Protein AF-A0A6M4WTA1-F1 (afdb_monomer)

Structure (mmCIF, N/CA/C/O backbone):
data_AF-A0A6M4WTA1-F1
#
_entry.id   AF-A0A6M4WTA1-F1
#
loop_
_atom_site.group_PDB
_atom_site.id
_atom_site.type_symbol
_atom_site.label_atom_id
_atom_site.label_alt_id
_atom_site.label_comp_id
_atom_site.label_asym_id
_atom_site.label_entity_id
_atom_site.label_seq_id
_atom_site.pdbx_PDB_ins_code
_atom_site.Cartn_x
_atom_site.Cartn_y
_atom_site.Cartn_z
_atom_site.occupancy
_atom_site.B_iso_or_equiv
_atom_site.auth_seq_id
_atom_site.auth_comp_id
_atom_site.auth_asym_id
_atom_site.auth_atom_id
_atom_site.pdbx_PDB_model_num
ATOM 1 N N . MET A 1 1 ? -58.962 2.571 71.767 1.00 48.31 1 MET A N 1
ATOM 2 C CA . MET A 1 1 ? -58.708 3.370 70.541 1.00 48.31 1 MET A CA 1
ATOM 3 C C . MET A 1 1 ? -57.436 2.852 69.852 1.00 48.31 1 MET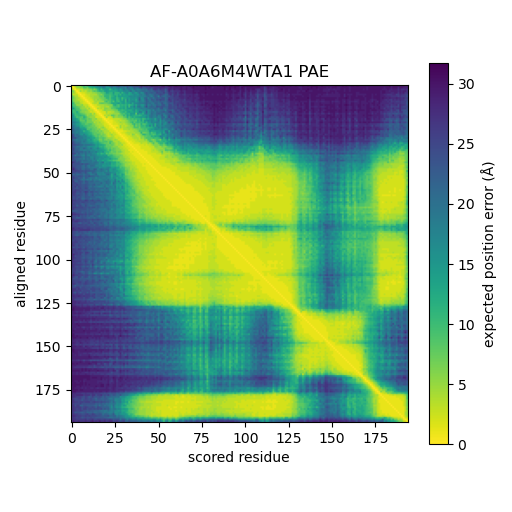 A C 1
ATOM 5 O O . MET A 1 1 ? -56.673 3.614 69.275 1.00 48.31 1 MET A O 1
ATOM 9 N N . ASP A 1 2 ? -57.214 1.532 69.848 1.00 58.16 2 ASP A N 1
ATOM 10 C CA . ASP A 1 2 ? -55.836 1.006 69.816 1.00 58.16 2 ASP A CA 1
ATOM 11 C C . ASP A 1 2 ? -55.439 0.366 68.476 1.00 58.16 2 ASP A C 1
ATOM 13 O O . ASP A 1 2 ? -54.260 0.277 68.149 1.00 58.16 2 ASP A O 1
ATOM 17 N N . ALA A 1 3 ? -56.415 0.009 67.635 1.00 54.25 3 ALA A N 1
ATOM 18 C CA . ALA A 1 3 ? -56.160 -0.564 66.311 1.00 54.25 3 ALA A CA 1
ATOM 19 C C . ALA A 1 3 ? -55.685 0.480 65.277 1.00 54.25 3 ALA A C 1
ATOM 21 O O . ALA A 1 3 ? -54.887 0.165 64.396 1.00 54.25 3 ALA A O 1
ATOM 22 N N . GLY A 1 4 ? -56.137 1.736 65.396 1.00 41.62 4 GLY A N 1
ATOM 23 C CA . GLY A 1 4 ? -55.792 2.814 64.457 1.00 41.62 4 GLY A CA 1
ATOM 24 C C . GLY A 1 4 ? -54.341 3.290 64.578 1.00 41.62 4 GLY A C 1
ATOM 25 O O . GLY A 1 4 ? -53.704 3.586 63.572 1.00 41.62 4 GLY A O 1
ATOM 26 N N . VAL A 1 5 ? -53.783 3.292 65.793 1.00 54.66 5 VAL A N 1
ATOM 27 C CA . VAL A 1 5 ? -52.381 3.677 66.040 1.00 54.66 5 VAL A CA 1
ATOM 28 C C . VAL A 1 5 ? -51.420 2.573 65.586 1.00 54.66 5 VAL A C 1
ATOM 30 O O . VAL A 1 5 ? -50.389 2.864 64.982 1.00 54.66 5 VAL A O 1
ATOM 33 N N . ALA A 1 6 ? -51.787 1.303 65.786 1.00 54.12 6 ALA A N 1
ATOM 34 C CA . ALA A 1 6 ? -51.002 0.159 65.323 1.00 54.12 6 ALA A CA 1
ATOM 35 C C . ALA A 1 6 ? -50.931 0.071 63.785 1.00 54.12 6 ALA A C 1
ATOM 37 O O . ALA A 1 6 ? -49.867 -0.212 63.237 1.00 54.12 6 ALA A O 1
ATOM 38 N N . ALA A 1 7 ? -52.028 0.374 63.081 1.00 53.19 7 ALA A N 1
ATOM 39 C CA . ALA A 1 7 ? -52.060 0.394 61.617 1.00 53.19 7 ALA A CA 1
ATOM 40 C C . ALA A 1 7 ? -51.191 1.518 61.019 1.00 53.19 7 ALA A C 1
ATOM 42 O O . ALA A 1 7 ? -50.479 1.295 60.039 1.00 53.19 7 ALA A O 1
ATOM 43 N N . VAL A 1 8 ? -51.190 2.706 61.635 1.00 56.25 8 VAL A N 1
ATOM 44 C CA . VAL A 1 8 ? -50.338 3.834 61.218 1.00 56.25 8 VAL A CA 1
ATOM 45 C C . VAL A 1 8 ? -48.858 3.544 61.496 1.00 56.25 8 VAL A C 1
ATOM 47 O O . VAL A 1 8 ? -48.013 3.811 60.643 1.00 56.25 8 VAL A O 1
ATOM 50 N N . ALA A 1 9 ? -48.536 2.929 62.638 1.00 55.22 9 ALA A N 1
ATOM 51 C CA . ALA A 1 9 ? -47.169 2.522 62.966 1.00 55.22 9 ALA A CA 1
ATOM 52 C C . ALA A 1 9 ? -46.643 1.423 62.022 1.00 55.22 9 ALA A C 1
ATOM 54 O O . ALA A 1 9 ? -45.522 1.525 61.524 1.00 55.22 9 ALA A O 1
ATOM 55 N N . ALA A 1 10 ? -47.460 0.413 61.705 1.00 54.47 10 ALA A N 1
ATOM 56 C CA . ALA A 1 10 ? -47.105 -0.632 60.745 1.00 54.47 10 ALA A CA 1
ATOM 57 C C . ALA A 1 10 ? -46.920 -0.076 59.319 1.00 54.47 10 ALA A C 1
ATOM 59 O O . ALA A 1 10 ? -45.973 -0.455 58.628 1.00 54.47 10 ALA A O 1
ATOM 60 N N . GLY A 1 11 ? -47.769 0.871 58.899 1.00 51.53 11 GLY A N 1
ATOM 61 C CA . GLY A 1 11 ? -47.645 1.564 57.613 1.00 51.53 11 GLY A CA 1
ATOM 62 C C . GLY A 1 11 ? -46.382 2.425 57.505 1.00 51.53 11 GLY A C 1
ATOM 63 O O . GLY A 1 11 ? -45.711 2.401 56.475 1.00 51.53 11 GLY A O 1
ATOM 64 N N . ALA A 1 12 ? -46.002 3.125 58.578 1.00 56.22 12 ALA A N 1
ATOM 65 C CA . ALA A 1 12 ? -44.776 3.923 58.625 1.00 56.22 12 ALA A CA 1
ATOM 66 C C . ALA A 1 12 ? -43.506 3.054 58.569 1.00 56.22 12 ALA A C 1
ATOM 68 O O . ALA A 1 12 ? -42.560 3.388 57.857 1.00 56.22 12 ALA A O 1
ATOM 69 N N . VAL A 1 13 ? -43.500 1.907 59.259 1.00 56.16 13 VAL A N 1
ATOM 70 C CA . VAL A 1 13 ? -42.389 0.940 59.213 1.00 56.16 13 VAL A CA 1
ATOM 71 C C . VAL A 1 13 ? -42.289 0.280 57.833 1.00 56.16 13 VAL A C 1
ATOM 73 O O . VAL A 1 13 ? -41.191 0.169 57.290 1.00 56.16 13 VAL A O 1
ATOM 76 N N . GLY A 1 14 ? -43.419 -0.085 57.217 1.00 53.56 14 GLY A N 1
ATOM 77 C CA . GLY A 1 14 ? -43.458 -0.613 55.849 1.00 53.56 14 GLY A CA 1
ATOM 78 C C . GLY A 1 14 ? -42.962 0.389 54.800 1.00 53.56 14 GLY A C 1
ATOM 79 O O . GLY A 1 14 ? -42.188 0.020 53.918 1.00 53.56 14 GLY A O 1
ATOM 80 N N . ALA A 1 15 ? -43.329 1.669 54.926 1.00 55.44 15 ALA A N 1
ATOM 81 C CA . ALA A 1 15 ? -42.855 2.737 54.044 1.00 55.44 15 ALA A CA 1
ATOM 82 C C . ALA A 1 15 ? -41.361 3.050 54.243 1.00 55.44 15 ALA A C 1
ATOM 84 O O . ALA A 1 15 ? -40.643 3.255 53.266 1.00 55.44 15 ALA A O 1
ATOM 85 N N . ALA A 1 16 ? -40.871 3.033 55.487 1.00 51.56 16 ALA A N 1
ATOM 86 C CA . ALA A 1 16 ? -39.454 3.231 55.791 1.00 51.56 16 ALA A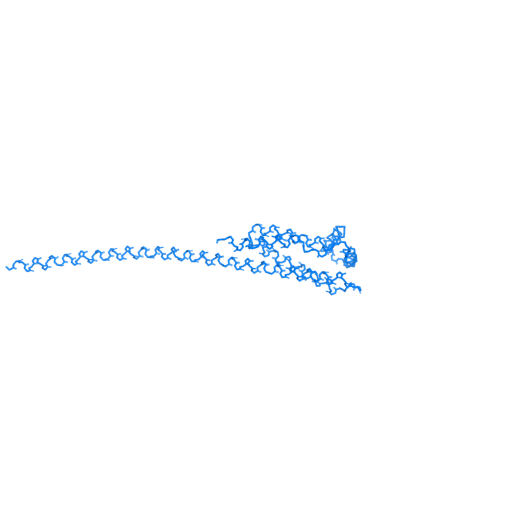 CA 1
ATOM 87 C C . ALA A 1 16 ? -38.586 2.083 55.246 1.00 51.56 16 ALA A C 1
ATOM 89 O O . ALA A 1 16 ? -37.570 2.330 54.596 1.00 51.56 16 ALA A O 1
ATOM 90 N N . LEU A 1 17 ? -39.010 0.830 55.441 1.00 48.56 17 LEU A N 1
ATOM 91 C CA . LEU A 1 17 ? -38.326 -0.347 54.895 1.00 48.56 17 LEU A CA 1
ATOM 92 C C . LEU A 1 17 ? -38.389 -0.385 53.360 1.00 48.56 17 LEU A C 1
ATOM 94 O O . LEU A 1 17 ? -37.380 -0.675 52.718 1.00 48.56 17 LEU A O 1
ATOM 98 N N . GLY 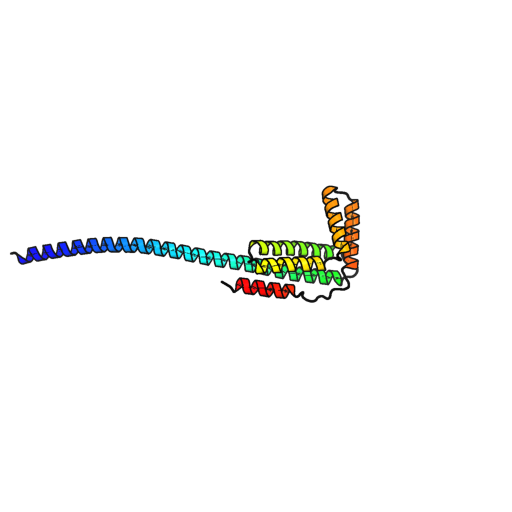A 1 18 ? -39.532 -0.024 52.767 1.00 51.09 18 GLY A N 1
ATOM 99 C CA . GLY A 1 18 ? -39.683 0.120 51.316 1.00 51.09 18 GLY A CA 1
ATOM 100 C C . GLY A 1 18 ? -38.789 1.217 50.726 1.00 51.09 18 GLY A C 1
ATOM 101 O O . GLY A 1 18 ? -38.166 1.008 49.687 1.00 51.09 18 GLY A O 1
ATOM 102 N N . GLY A 1 19 ? -38.651 2.353 51.416 1.00 45.34 19 GLY A N 1
ATOM 103 C CA . GLY A 1 19 ? -37.760 3.449 51.026 1.00 45.34 19 GLY A CA 1
ATOM 104 C C . GLY A 1 19 ? -36.276 3.074 51.097 1.00 45.34 19 GLY A C 1
ATOM 105 O O . GLY A 1 19 ? -35.524 3.362 50.168 1.00 45.34 19 GLY A O 1
ATOM 106 N N . ILE A 1 20 ? -35.852 2.365 52.148 1.00 51.38 20 ILE A N 1
ATOM 107 C CA . ILE A 1 20 ? -34.472 1.866 52.282 1.00 51.38 20 ILE A CA 1
ATOM 108 C C . ILE A 1 20 ? -34.163 0.827 51.194 1.00 51.38 20 ILE A C 1
ATOM 110 O O . ILE A 1 20 ? -33.113 0.906 50.555 1.00 51.38 20 ILE A O 1
ATOM 114 N N . ALA A 1 21 ? -35.083 -0.103 50.925 1.00 54.78 21 ALA A N 1
ATOM 115 C CA . ALA A 1 21 ? -34.931 -1.084 49.851 1.00 54.78 21 ALA A CA 1
ATOM 116 C C . ALA A 1 21 ? -34.854 -0.423 48.463 1.00 54.78 21 ALA A C 1
ATOM 118 O O . ALA A 1 21 ? -34.037 -0.834 47.639 1.00 54.78 21 ALA A O 1
ATOM 119 N N . ALA A 1 22 ? -35.635 0.635 48.216 1.00 54.50 22 ALA A N 1
ATOM 120 C CA . ALA A 1 22 ? -35.570 1.412 46.979 1.00 54.50 22 ALA A CA 1
ATOM 121 C C . ALA A 1 22 ? -34.229 2.150 46.823 1.00 54.50 22 ALA A C 1
ATOM 123 O O . ALA A 1 22 ? -33.648 2.132 45.740 1.00 54.50 22 ALA A O 1
ATOM 124 N N . ILE A 1 23 ? -33.695 2.740 47.899 1.00 56.72 23 ILE A N 1
ATOM 125 C CA . ILE A 1 23 ? -32.382 3.407 47.891 1.00 56.72 23 ILE A CA 1
ATOM 126 C C . ILE A 1 23 ? -31.258 2.396 47.631 1.00 56.72 23 ILE A C 1
ATOM 128 O O . ILE A 1 23 ? -30.383 2.649 46.803 1.00 56.72 23 ILE A O 1
ATOM 132 N N . ILE A 1 24 ? -31.286 1.237 48.298 1.00 60.75 24 ILE A N 1
ATOM 133 C CA . ILE A 1 24 ? -30.296 0.167 48.099 1.00 60.75 24 ILE A CA 1
ATOM 134 C C . ILE A 1 24 ? -30.393 -0.391 46.672 1.00 60.75 24 ILE A C 1
ATOM 136 O O . ILE A 1 24 ? -29.374 -0.528 45.996 1.00 60.75 24 ILE A O 1
ATOM 140 N N . GLY A 1 25 ? -31.609 -0.646 46.181 1.00 51.19 25 GLY A N 1
ATOM 141 C CA . GLY A 1 25 ? -31.858 -1.098 44.813 1.00 51.19 25 GLY A CA 1
ATOM 142 C C . GLY A 1 25 ? -31.377 -0.095 43.764 1.00 51.19 25 GLY A C 1
ATOM 143 O O . GLY A 1 25 ? -30.730 -0.494 42.800 1.00 51.19 25 GLY A O 1
ATOM 144 N N . ALA A 1 26 ? -31.605 1.204 43.981 1.00 54.62 26 ALA A N 1
ATOM 145 C CA . ALA A 1 26 ? -31.128 2.272 43.105 1.00 54.62 26 ALA A CA 1
ATOM 146 C C . ALA A 1 26 ? -29.597 2.379 43.094 1.00 54.62 26 ALA A C 1
ATOM 148 O O . ALA A 1 26 ? -29.011 2.554 42.028 1.00 54.62 26 ALA A O 1
ATOM 149 N N . LYS A 1 27 ? -28.936 2.213 44.248 1.00 62.75 27 LYS A N 1
ATOM 150 C CA . LYS A 1 27 ? -27.467 2.193 44.340 1.00 62.75 27 LYS A CA 1
ATOM 151 C C . LYS A 1 27 ? -26.866 1.019 43.564 1.00 62.75 27 LYS A C 1
ATOM 153 O O . LYS A 1 27 ? -25.989 1.221 42.731 1.00 62.75 27 LYS A O 1
ATOM 158 N N . ILE A 1 28 ? -27.400 -0.186 43.770 1.00 67.00 28 ILE A N 1
ATOM 159 C CA . ILE A 1 28 ? -26.954 -1.400 43.070 1.00 67.00 28 ILE A CA 1
ATOM 160 C C . ILE A 1 28 ? -27.237 -1.296 41.564 1.00 67.00 28 ILE A C 1
ATOM 162 O O . ILE A 1 28 ? -26.409 -1.698 40.749 1.00 67.00 28 ILE A O 1
ATOM 166 N N . ALA A 1 29 ? -28.390 -0.745 41.175 1.00 56.91 29 ALA A N 1
ATOM 167 C CA . ALA A 1 29 ? -28.730 -0.519 39.773 1.00 56.91 29 ALA A CA 1
ATOM 168 C C . ALA A 1 29 ? -27.806 0.522 39.119 1.00 56.91 29 ALA A C 1
ATOM 170 O O . ALA A 1 29 ? -27.364 0.311 37.993 1.00 56.91 29 ALA A O 1
ATOM 171 N N . ALA A 1 30 ? -27.459 1.605 39.820 1.00 60.62 30 ALA A N 1
ATOM 172 C CA . ALA A 1 30 ? -26.536 2.626 39.326 1.00 60.62 30 ALA A CA 1
ATOM 173 C C . ALA A 1 30 ? -25.106 2.087 39.154 1.00 60.62 30 ALA A C 1
ATOM 175 O O . ALA A 1 30 ? -24.478 2.325 38.121 1.00 60.62 30 ALA A O 1
ATOM 176 N N . GLU A 1 31 ? -24.605 1.311 40.119 1.00 69.94 31 GLU A N 1
ATOM 177 C CA . GLU A 1 31 ? -23.293 0.656 40.034 1.00 69.94 31 GLU A CA 1
ATOM 178 C C . GLU A 1 31 ? -23.244 -0.339 38.863 1.00 69.94 31 GLU A C 1
ATOM 180 O O . GLU A 1 31 ? -22.325 -0.291 38.043 1.00 69.94 31 GLU A O 1
ATOM 185 N N . LYS A 1 32 ? -24.275 -1.182 38.710 1.00 70.38 32 LYS A N 1
ATOM 186 C CA . LYS A 1 32 ? -24.372 -2.134 37.591 1.00 70.38 32 LYS A CA 1
ATOM 187 C C . LYS A 1 32 ? -24.499 -1.445 36.235 1.00 70.38 32 LYS A C 1
ATOM 189 O O . LYS A 1 32 ? -23.837 -1.865 35.288 1.00 70.38 32 LYS A O 1
ATOM 194 N N . ASN A 1 33 ? -25.290 -0.377 36.141 1.00 65.62 33 ASN A N 1
ATOM 195 C CA . ASN A 1 33 ? -25.420 0.401 34.910 1.00 65.62 33 ASN A CA 1
ATOM 196 C C . ASN A 1 33 ? -24.104 1.079 34.535 1.00 65.62 33 ASN A C 1
ATOM 198 O O . ASN A 1 33 ? -23.757 1.108 33.361 1.00 65.62 33 ASN A O 1
ATOM 202 N N . THR A 1 34 ? -23.340 1.566 35.514 1.00 65.88 34 THR A N 1
ATOM 203 C CA . THR A 1 34 ? -22.025 2.170 35.263 1.00 65.88 34 THR A CA 1
ATOM 204 C C . THR A 1 34 ? -21.047 1.139 34.700 1.00 65.88 34 THR A C 1
ATOM 206 O O . THR A 1 34 ? -20.389 1.401 33.697 1.00 65.88 34 THR A O 1
ATOM 209 N N . VAL A 1 35 ? -20.987 -0.063 35.285 1.00 80.06 35 VAL A N 1
ATOM 210 C CA . VAL A 1 35 ? -20.134 -1.154 34.780 1.00 80.06 35 VAL A CA 1
ATOM 211 C C . VAL A 1 35 ? -20.558 -1.593 33.377 1.00 80.06 35 VAL A C 1
ATOM 213 O O . VAL A 1 35 ? -19.704 -1.740 32.504 1.00 80.06 35 VAL A O 1
ATOM 216 N N . ALA A 1 36 ? -21.862 -1.755 33.135 1.00 74.50 36 ALA A N 1
ATOM 217 C CA . ALA A 1 36 ? -22.388 -2.117 31.821 1.00 74.50 36 ALA A CA 1
ATOM 218 C C . ALA A 1 36 ? -22.083 -1.042 30.764 1.00 74.50 36 ALA A C 1
ATOM 220 O O . ALA A 1 36 ? -21.675 -1.377 29.655 1.00 74.50 36 ALA A O 1
ATOM 221 N N . LEU A 1 37 ? -22.201 0.242 31.119 1.00 73.69 37 LEU A N 1
ATOM 222 C CA . LEU A 1 37 ? -21.866 1.357 30.235 1.00 73.69 37 LEU A CA 1
ATOM 223 C C . LEU A 1 37 ? -20.369 1.369 29.895 1.00 73.69 37 LEU A C 1
ATOM 225 O O . LEU A 1 37 ? -20.006 1.529 28.735 1.00 73.69 37 LEU A O 1
ATOM 229 N N . LEU A 1 38 ? -19.493 1.148 30.880 1.00 77.19 38 LEU A N 1
ATOM 230 C CA . LEU A 1 38 ? -18.046 1.057 30.652 1.00 77.19 38 LEU A CA 1
ATOM 231 C C . LEU A 1 38 ? -17.688 -0.123 29.739 1.00 77.19 38 LEU A C 1
ATOM 233 O O . LEU A 1 38 ? -16.863 0.019 28.838 1.00 77.19 38 LEU A O 1
ATOM 237 N N . GLN A 1 39 ? -18.325 -1.280 29.935 1.00 85.69 39 GLN A N 1
ATOM 238 C CA . GLN A 1 39 ? -18.162 -2.436 29.051 1.00 85.69 39 GLN A CA 1
ATOM 239 C C . GLN A 1 39 ? -18.663 -2.138 27.635 1.00 85.69 39 GLN A C 1
ATOM 241 O O . GLN A 1 39 ? -17.980 -2.463 26.667 1.00 85.69 39 GLN A O 1
ATOM 246 N N . GLN A 1 40 ? -19.810 -1.469 27.504 1.00 82.19 40 GLN A N 1
ATOM 247 C CA . GLN A 1 40 ? -20.373 -1.077 26.216 1.00 82.19 40 GLN A CA 1
ATOM 248 C C . GLN A 1 40 ? -19.466 -0.092 25.474 1.00 82.19 40 GLN A C 1
ATOM 250 O O . GLN A 1 40 ? -19.188 -0.305 24.297 1.00 82.19 40 GLN A O 1
ATOM 255 N N . VAL A 1 41 ? -18.954 0.936 26.155 1.00 84.69 41 VAL A N 1
ATOM 256 C CA . VAL A 1 41 ? -18.000 1.896 25.579 1.00 84.69 41 VAL A CA 1
ATOM 257 C C . VAL A 1 41 ? -16.720 1.186 25.146 1.00 84.69 41 VAL A C 1
ATOM 259 O O . VAL A 1 41 ? -16.225 1.442 24.053 1.00 84.69 41 VAL A O 1
ATOM 262 N N . ASN A 1 42 ? -16.211 0.242 25.943 1.00 84.50 42 ASN A N 1
ATOM 263 C CA . ASN A 1 42 ? -15.036 -0.545 25.567 1.00 84.50 42 ASN A CA 1
ATOM 264 C C . ASN A 1 42 ? -15.291 -1.426 24.337 1.00 84.50 42 ASN A C 1
ATOM 266 O O . ASN A 1 42 ? -14.462 -1.449 23.429 1.00 84.50 42 ASN A O 1
ATOM 270 N N . HIS A 1 43 ? -16.426 -2.126 24.272 1.00 85.25 43 HIS A N 1
ATOM 271 C CA . HIS A 1 43 ? -16.793 -2.926 23.100 1.00 85.25 43 HIS A CA 1
ATOM 272 C C . HIS A 1 43 ? -16.991 -2.051 21.859 1.00 85.25 43 HIS A C 1
ATOM 274 O O . HIS A 1 43 ? -16.526 -2.408 20.777 1.00 85.25 43 HIS A O 1
ATOM 280 N N . GLN A 1 44 ? -17.619 -0.883 22.011 1.00 84.25 44 GLN A N 1
ATOM 281 C CA . GLN A 1 44 ? -17.795 0.072 20.923 1.00 84.25 44 GLN A CA 1
ATOM 282 C C . GLN A 1 44 ? -16.446 0.607 20.431 1.00 84.25 44 GLN A C 1
ATOM 284 O O . GLN A 1 44 ? -16.185 0.571 19.232 1.00 84.25 44 GLN A O 1
ATOM 289 N N . ALA A 1 45 ? -15.550 1.004 21.335 1.00 84.25 45 ALA A N 1
ATOM 290 C CA . ALA A 1 45 ? -14.211 1.467 20.981 1.00 84.25 45 ALA A CA 1
ATOM 291 C C . ALA A 1 45 ? -13.390 0.375 20.274 1.00 84.25 45 ALA A C 1
ATOM 293 O O . ALA A 1 45 ? -12.657 0.659 19.327 1.00 84.25 45 ALA A O 1
ATOM 294 N N . GLN A 1 46 ? -13.524 -0.888 20.692 1.00 88.19 46 GLN A N 1
ATOM 295 C CA . GLN A 1 46 ? -12.892 -2.022 20.011 1.00 88.19 46 GLN A CA 1
ATOM 296 C C . GLN A 1 46 ? -13.460 -2.231 18.603 1.00 88.19 46 GLN A C 1
ATOM 298 O O . GLN A 1 46 ? -12.688 -2.411 17.660 1.00 88.19 46 GLN A O 1
ATOM 303 N N . ALA A 1 47 ? -14.784 -2.164 18.442 1.00 88.94 47 ALA A N 1
ATOM 304 C CA . ALA A 1 47 ? -15.444 -2.304 17.148 1.00 88.94 47 ALA A CA 1
ATOM 305 C C . ALA A 1 47 ? -15.083 -1.158 16.186 1.00 88.94 47 ALA A C 1
ATOM 307 O O . ALA A 1 47 ? -14.738 -1.410 15.031 1.00 88.94 47 ALA A O 1
ATOM 308 N N . GLU A 1 48 ? -15.089 0.088 16.667 1.00 87.38 48 GLU A N 1
ATOM 309 C CA . GLU A 1 48 ? -14.684 1.273 15.903 1.00 87.38 48 GLU A CA 1
ATOM 310 C C . GLU A 1 48 ? -13.212 1.198 15.501 1.00 87.38 48 GLU A C 1
ATOM 312 O O . GLU A 1 48 ? -12.877 1.423 14.337 1.00 87.38 48 GLU A O 1
ATOM 317 N N . ARG A 1 49 ? -12.327 0.798 16.423 1.00 85.31 49 ARG A N 1
ATOM 318 C CA . ARG A 1 49 ? -10.909 0.582 16.116 1.00 85.31 49 ARG A CA 1
ATOM 319 C C . ARG A 1 49 ? -10.728 -0.503 15.057 1.00 85.31 49 ARG A C 1
ATOM 321 O O . ARG A 1 49 ? -9.948 -0.309 14.128 1.00 85.31 49 ARG A O 1
ATOM 328 N N . ALA A 1 50 ? -11.434 -1.627 15.173 1.00 88.69 50 ALA A N 1
ATOM 329 C CA . ALA A 1 50 ? -11.367 -2.704 14.189 1.00 88.69 50 ALA A CA 1
ATOM 330 C C . ALA A 1 50 ? -11.846 -2.229 12.808 1.00 88.69 50 ALA A C 1
ATOM 332 O O . ALA A 1 50 ? -11.189 -2.502 11.803 1.00 88.69 50 ALA A O 1
ATOM 333 N N . GLN A 1 51 ? -12.938 -1.460 12.756 1.00 90.12 51 GLN A N 1
ATOM 334 C CA . GLN A 1 51 ? -13.429 -0.865 11.514 1.00 90.12 51 GLN A CA 1
ATOM 335 C C . GLN A 1 51 ? -12.427 0.130 10.922 1.00 90.12 51 GLN A C 1
ATOM 337 O O . GLN A 1 51 ? -12.170 0.094 9.720 1.00 90.12 51 GLN A O 1
ATOM 342 N N . TRP A 1 52 ? -11.829 0.986 11.749 1.00 89.69 52 TRP A N 1
ATOM 343 C CA . TRP A 1 52 ? -10.817 1.938 11.304 1.00 89.69 52 TRP A CA 1
ATOM 344 C C . TRP A 1 52 ? -9.602 1.222 10.703 1.00 89.69 52 TRP A C 1
ATOM 346 O O . TRP A 1 52 ? -9.187 1.567 9.600 1.00 89.69 52 TRP A O 1
ATOM 356 N N . VAL A 1 53 ? -9.089 0.173 11.359 1.00 90.44 53 VAL A N 1
ATOM 357 C CA . VAL A 1 53 ? -7.977 -0.637 10.828 1.00 90.44 53 VAL A CA 1
ATOM 358 C C . VAL A 1 53 ? -8.353 -1.293 9.498 1.00 90.44 53 VAL A C 1
ATOM 360 O O . VAL A 1 53 ? -7.554 -1.261 8.564 1.00 90.44 53 VAL A O 1
ATOM 363 N N . ARG A 1 54 ? -9.565 -1.855 9.376 1.00 91.19 54 ARG A N 1
ATOM 364 C CA . ARG A 1 54 ? -10.046 -2.425 8.105 1.00 91.19 54 ARG A CA 1
ATOM 365 C C . ARG A 1 54 ? -10.067 -1.387 6.987 1.00 91.19 54 ARG A C 1
ATOM 367 O O . ARG A 1 54 ? -9.580 -1.675 5.900 1.00 91.19 54 ARG A O 1
ATOM 374 N N . ASN A 1 55 ? -10.567 -0.184 7.262 1.00 92.19 55 ASN A N 1
ATOM 375 C CA . ASN A 1 55 ? -10.605 0.893 6.275 1.00 92.19 55 ASN A CA 1
ATOM 376 C C . ASN A 1 55 ? -9.188 1.315 5.851 1.00 92.19 55 ASN A C 1
ATOM 378 O O . ASN A 1 55 ? -8.928 1.430 4.659 1.00 92.19 55 ASN A O 1
ATOM 382 N N . GLN A 1 56 ? -8.257 1.471 6.801 1.00 92.31 56 GLN A N 1
ATOM 383 C CA . GLN A 1 56 ? -6.857 1.798 6.492 1.00 92.31 56 GLN A CA 1
ATOM 384 C C . GLN A 1 56 ? -6.199 0.730 5.606 1.00 92.31 56 GLN A C 1
ATOM 386 O O . GLN A 1 56 ? -5.531 1.062 4.628 1.00 92.31 56 GLN A O 1
ATOM 391 N N . ARG A 1 57 ? -6.433 -0.555 5.907 1.00 93.31 57 ARG A N 1
ATOM 392 C CA . ARG A 1 57 ? -5.950 -1.675 5.085 1.00 93.31 57 ARG A CA 1
ATOM 393 C C . ARG A 1 57 ? -6.542 -1.647 3.682 1.00 93.31 57 ARG A C 1
ATOM 395 O O . ARG A 1 57 ? -5.792 -1.745 2.719 1.00 93.31 57 ARG A O 1
ATOM 402 N N . ALA A 1 58 ? -7.860 -1.484 3.567 1.00 94.56 58 ALA A N 1
ATOM 403 C CA . ALA A 1 58 ? -8.542 -1.425 2.278 1.00 94.56 58 ALA A CA 1
ATOM 404 C C . ALA A 1 58 ? -7.975 -0.299 1.400 1.00 94.56 58 ALA A C 1
ATOM 406 O O . ALA A 1 58 ? -7.610 -0.552 0.255 1.00 94.56 58 ALA A O 1
ATOM 407 N N . THR A 1 59 ? -7.795 0.900 1.963 1.00 95.44 59 THR A N 1
ATOM 408 C CA . THR A 1 59 ? -7.180 2.034 1.259 1.00 95.44 59 THR A CA 1
ATOM 409 C C . THR A 1 59 ? -5.743 1.734 0.822 1.00 95.44 59 THR A C 1
ATOM 411 O O . THR A 1 59 ? -5.380 2.025 -0.314 1.00 95.44 59 THR A O 1
ATOM 414 N N . ALA A 1 60 ? -4.921 1.121 1.680 1.00 93.94 60 ALA A N 1
ATOM 415 C CA . ALA A 1 60 ? -3.548 0.764 1.320 1.00 93.94 60 ALA A CA 1
ATOM 416 C C . ALA A 1 60 ? -3.490 -0.292 0.198 1.00 93.94 60 ALA A C 1
ATOM 418 O O . ALA A 1 60 ? -2.662 -0.189 -0.707 1.00 93.94 60 ALA A O 1
ATOM 419 N N . TYR A 1 61 ? -4.378 -1.292 0.233 1.00 95.31 61 TYR A N 1
ATOM 420 C CA . TYR A 1 61 ? -4.449 -2.339 -0.793 1.00 95.31 61 TYR A CA 1
ATOM 421 C C . TYR A 1 61 ? -4.928 -1.794 -2.136 1.00 95.31 61 TYR A C 1
ATOM 423 O O . TYR A 1 61 ? -4.369 -2.148 -3.174 1.00 95.31 61 TYR A O 1
ATOM 431 N N . GLU A 1 62 ? -5.927 -0.914 -2.117 1.00 96.38 62 GLU A N 1
ATOM 432 C CA . GLU A 1 62 ? -6.422 -0.228 -3.308 1.00 96.38 62 GLU A CA 1
ATOM 433 C C . GLU A 1 62 ? -5.327 0.631 -3.948 1.00 96.38 62 GLU A C 1
ATOM 435 O O . GLU A 1 62 ? -5.083 0.523 -5.149 1.00 96.38 62 GLU A O 1
ATOM 440 N N . GLU A 1 63 ? -4.606 1.419 -3.147 1.00 96.62 63 GLU A N 1
ATOM 441 C CA . GLU A 1 63 ? -3.523 2.272 -3.641 1.00 96.62 63 GLU A CA 1
ATOM 442 C C . GLU A 1 63 ? -2.378 1.463 -4.262 1.00 96.62 63 GLU A C 1
ATOM 444 O O . GLU A 1 63 ? -1.832 1.840 -5.306 1.00 96.62 63 GLU A O 1
ATOM 449 N N . PHE A 1 64 ? -2.032 0.329 -3.646 1.00 95.25 64 PHE A N 1
ATOM 450 C CA . PHE A 1 64 ? -1.019 -0.577 -4.174 1.00 95.25 64 PHE A CA 1
ATOM 451 C C . PHE A 1 64 ? -1.438 -1.168 -5.522 1.00 95.25 64 PHE A C 1
ATOM 453 O O . PHE A 1 64 ? -0.662 -1.107 -6.473 1.00 95.25 64 PHE A O 1
ATOM 460 N N . LEU A 1 65 ? -2.669 -1.677 -5.638 1.00 93.56 65 LEU A N 1
ATOM 461 C CA . LEU A 1 65 ? -3.195 -2.229 -6.893 1.00 93.56 65 LEU A CA 1
ATOM 462 C C . LEU A 1 65 ? -3.312 -1.173 -7.991 1.00 93.56 65 LEU A C 1
ATOM 464 O O . LEU A 1 65 ? -2.921 -1.422 -9.129 1.00 93.56 65 LEU A O 1
ATOM 468 N N . ARG A 1 66 ? -3.802 0.020 -7.656 1.00 96.06 66 ARG A N 1
ATOM 469 C CA . ARG A 1 66 ? -3.897 1.128 -8.607 1.00 96.06 66 ARG A CA 1
ATOM 470 C C . ARG A 1 66 ? -2.520 1.500 -9.146 1.00 96.06 66 ARG A C 1
ATOM 472 O O . ARG A 1 66 ? -2.331 1.598 -10.356 1.00 96.06 66 ARG A O 1
ATOM 479 N N . THR A 1 67 ? -1.545 1.664 -8.256 1.00 94.62 67 THR A N 1
ATOM 480 C CA . THR A 1 67 ? -0.183 2.033 -8.655 1.00 94.62 67 THR A CA 1
ATOM 481 C C . THR A 1 67 ? 0.517 0.897 -9.403 1.00 94.62 67 THR A C 1
ATOM 483 O O . THR A 1 67 ? 1.274 1.163 -10.332 1.00 94.62 67 THR A O 1
ATOM 486 N N . TRP A 1 68 ? 0.234 -0.363 -9.06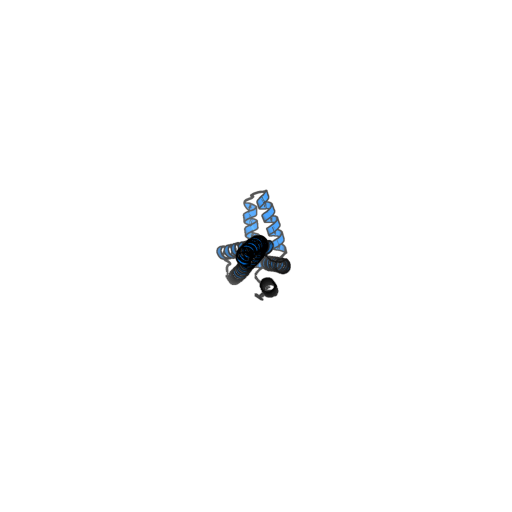3 1.00 91.75 68 TRP A N 1
ATOM 487 C CA . TRP A 1 68 ? 0.677 -1.537 -9.819 1.00 91.75 68 TRP A CA 1
ATOM 488 C C . TRP A 1 68 ? 0.191 -1.488 -11.267 1.00 91.75 68 TRP A C 1
ATOM 490 O O . TRP A 1 68 ? 0.979 -1.652 -12.202 1.00 91.75 68 TRP A O 1
ATOM 500 N N . ASP A 1 69 ? -1.106 -1.262 -11.464 1.00 91.56 69 ASP A N 1
ATOM 501 C CA . ASP A 1 69 ? -1.720 -1.234 -12.788 1.00 91.56 69 ASP A CA 1
ATOM 502 C C . ASP A 1 69 ? -1.199 -0.023 -13.598 1.00 91.56 69 ASP A C 1
ATOM 504 O O . ASP A 1 69 ? -0.803 -0.176 -14.755 1.00 91.56 69 ASP A O 1
ATOM 508 N N . GLU A 1 70 ? -1.066 1.158 -12.980 1.00 93.31 70 GLU A N 1
ATOM 509 C CA . GLU A 1 70 ? -0.432 2.336 -13.599 1.00 93.31 70 GLU A CA 1
ATOM 510 C C . GLU A 1 70 ? 1.024 2.056 -14.010 1.00 93.31 70 GLU A C 1
ATOM 512 O O . GLU A 1 70 ? 1.419 2.341 -15.144 1.00 93.31 70 GLU A O 1
ATOM 517 N N . TYR A 1 71 ? 1.816 1.468 -13.110 1.00 89.25 7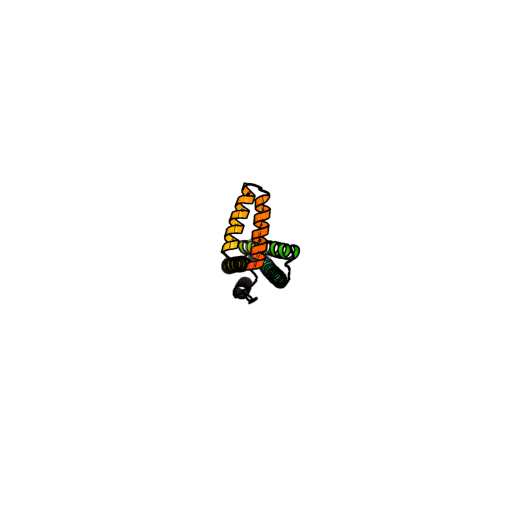1 TYR A N 1
ATOM 518 C CA . TYR A 1 71 ? 3.220 1.130 -13.342 1.00 89.25 71 TYR A CA 1
ATOM 519 C C . TYR A 1 71 ? 3.385 0.126 -14.485 1.00 89.25 71 TYR A C 1
ATOM 521 O O . TYR A 1 71 ? 4.182 0.345 -15.399 1.00 89.25 71 TYR A O 1
ATOM 529 N N . THR A 1 72 ? 2.620 -0.967 -14.463 1.00 86.38 72 THR A N 1
ATOM 530 C CA . THR A 1 72 ? 2.691 -2.012 -15.493 1.00 86.38 72 THR A CA 1
ATOM 531 C C . THR A 1 72 ? 2.271 -1.487 -16.865 1.00 86.38 72 THR A C 1
ATOM 533 O O . THR A 1 72 ? 2.939 -1.792 -17.855 1.00 86.38 72 THR A O 1
ATOM 536 N N . LEU A 1 73 ? 1.247 -0.630 -16.938 1.00 88.00 73 LEU A N 1
ATOM 537 C CA . LEU A 1 73 ? 0.850 0.043 -18.177 1.00 88.00 73 LEU A CA 1
ATOM 538 C C . LEU A 1 73 ? 1.919 1.017 -18.681 1.00 88.00 73 LEU A C 1
ATOM 540 O O . LEU A 1 73 ? 2.253 0.991 -19.867 1.00 88.00 73 LEU A O 1
ATOM 544 N N . ALA A 1 74 ? 2.464 1.869 -17.808 1.00 87.62 74 ALA A N 1
ATOM 545 C CA . ALA A 1 74 ? 3.524 2.809 -18.172 1.00 87.62 74 ALA A CA 1
ATOM 546 C C . ALA A 1 74 ? 4.765 2.073 -18.687 1.00 87.62 74 ALA A C 1
ATOM 548 O O . ALA A 1 74 ? 5.327 2.450 -19.715 1.00 87.62 74 ALA A O 1
ATOM 549 N N . ARG A 1 75 ? 5.136 0.971 -18.029 1.00 83.12 75 ARG A N 1
ATOM 550 C CA . ARG A 1 75 ? 6.226 0.091 -18.452 1.00 83.12 75 ARG A CA 1
ATOM 551 C C . ARG A 1 75 ? 5.932 -0.570 -19.798 1.00 83.12 75 ARG A C 1
ATOM 553 O O . ARG A 1 75 ? 6.789 -0.560 -20.673 1.00 83.12 75 ARG A O 1
ATOM 560 N N . GLY A 1 76 ? 4.723 -1.091 -20.001 1.00 80.19 76 GLY A N 1
ATOM 561 C CA . GLY A 1 76 ? 4.310 -1.662 -21.286 1.00 80.19 76 GLY A CA 1
ATOM 562 C C . GLY A 1 76 ? 4.392 -0.649 -22.433 1.00 80.19 76 GLY A C 1
ATOM 563 O O . GLY A 1 76 ? 4.916 -0.967 -23.496 1.00 80.19 76 GLY A O 1
ATOM 564 N N . ARG A 1 77 ? 3.947 0.596 -22.205 1.00 82.62 77 ARG A N 1
ATOM 565 C CA . ARG A 1 77 ? 4.067 1.696 -23.181 1.00 82.62 77 ARG A CA 1
ATOM 566 C C . ARG A 1 77 ? 5.516 2.054 -23.473 1.00 82.62 77 ARG A C 1
ATOM 568 O O . ARG A 1 77 ? 5.871 2.242 -24.631 1.00 82.62 77 ARG A O 1
ATOM 575 N N . PHE A 1 78 ? 6.332 2.130 -22.427 1.00 77.00 78 PHE A N 1
ATOM 576 C CA . PHE A 1 78 ? 7.759 2.376 -22.556 1.00 77.00 78 PHE A CA 1
ATOM 577 C C . PHE A 1 78 ? 8.438 1.303 -23.428 1.00 77.00 78 PHE A C 1
ATOM 579 O O . PHE A 1 78 ? 9.247 1.640 -24.285 1.00 77.00 78 PHE A O 1
ATOM 586 N N . HIS A 1 79 ? 8.047 0.031 -23.280 1.00 72.00 79 HIS A N 1
ATOM 587 C CA . HIS A 1 79 ? 8.602 -1.090 -24.054 1.00 72.00 79 HIS A CA 1
ATOM 588 C C . HIS A 1 79 ? 8.232 -1.089 -25.542 1.00 72.00 79 HIS A C 1
ATOM 590 O O . HIS A 1 79 ? 9.025 -1.531 -26.373 1.00 72.00 79 HIS A O 1
ATOM 596 N N . ILE A 1 80 ? 7.035 -0.620 -25.906 1.00 77.00 80 ILE A N 1
ATOM 597 C CA . ILE A 1 80 ? 6.588 -0.601 -27.312 1.00 77.00 80 ILE A CA 1
ATOM 598 C C . ILE A 1 80 ? 7.025 0.660 -28.070 1.00 77.00 80 ILE A C 1
ATOM 600 O O . ILE A 1 80 ? 6.999 0.670 -29.301 1.00 77.00 80 ILE A O 1
ATOM 604 N N . GLU A 1 81 ? 7.413 1.729 -27.370 1.00 73.06 81 GLU A N 1
ATOM 605 C CA . GLU A 1 81 ? 7.816 2.986 -28.000 1.00 73.06 81 GLU A CA 1
ATOM 606 C C . GLU A 1 81 ? 9.242 2.909 -28.564 1.00 73.06 81 GLU A C 1
ATOM 608 O O . GLU A 1 81 ? 10.184 2.499 -27.886 1.00 73.06 81 GLU A O 1
ATOM 613 N N . ARG A 1 82 ? 9.420 3.341 -29.821 1.00 74.81 82 ARG A N 1
ATOM 614 C CA . ARG A 1 82 ? 10.734 3.420 -30.472 1.00 74.81 82 ARG A CA 1
ATOM 615 C C . ARG A 1 82 ? 10.919 4.752 -31.205 1.00 74.81 82 ARG A C 1
ATOM 617 O O . ARG A 1 82 ? 10.120 5.045 -32.095 1.00 74.81 82 ARG A O 1
ATOM 624 N N . PRO A 1 83 ? 11.982 5.524 -30.907 1.00 73.81 83 PRO A N 1
ATOM 625 C CA . PRO A 1 83 ? 12.921 5.339 -29.794 1.00 73.81 83 PRO A CA 1
ATOM 626 C C . PRO A 1 83 ? 12.251 5.610 -28.431 1.00 73.81 83 PRO A C 1
ATOM 628 O O . PRO A 1 83 ? 11.307 6.402 -28.374 1.00 73.81 83 PRO A O 1
ATOM 631 N N . PRO A 1 84 ? 12.731 4.990 -27.339 1.00 67.50 84 PRO A N 1
ATOM 632 C CA . PRO A 1 84 ? 12.215 5.263 -26.003 1.00 67.50 84 PRO A CA 1
ATOM 633 C C . PRO A 1 84 ? 12.426 6.733 -25.628 1.00 67.50 84 PRO A C 1
ATOM 635 O O . PRO A 1 84 ? 13.522 7.277 -25.780 1.00 67.50 84 PRO A O 1
ATOM 638 N N . LYS A 1 85 ? 11.379 7.389 -25.119 1.00 76.00 85 LYS A N 1
ATOM 639 C CA . LYS A 1 85 ? 11.467 8.780 -24.653 1.00 76.00 85 LYS A CA 1
ATOM 640 C C . LYS A 1 85 ? 11.846 8.859 -23.177 1.00 76.00 85 LYS A C 1
ATOM 642 O O . LYS A 1 85 ? 11.281 8.157 -22.338 1.00 76.00 85 LYS A O 1
ATOM 647 N N . TYR A 1 86 ? 12.726 9.808 -22.846 1.00 73.38 86 TYR A N 1
ATOM 648 C CA . TYR A 1 86 ? 13.134 10.105 -21.467 1.00 73.38 86 TYR A CA 1
ATOM 649 C C . TYR A 1 86 ? 11.943 10.373 -20.529 1.00 73.38 86 TYR A C 1
ATOM 651 O O . TYR A 1 86 ? 11.939 9.927 -19.386 1.00 73.38 86 TYR A O 1
ATOM 659 N N . GLU A 1 87 ? 10.908 11.065 -21.011 1.00 76.88 87 GLU A N 1
ATOM 660 C CA . GLU A 1 87 ? 9.704 11.359 -20.224 1.00 76.88 87 GLU A CA 1
ATOM 661 C C . GLU A 1 87 ? 8.948 10.087 -19.809 1.00 76.88 87 GLU A C 1
ATOM 663 O O . GLU A 1 87 ? 8.535 9.959 -18.657 1.00 76.88 87 GLU A O 1
ATOM 668 N N . ASN A 1 88 ? 8.850 9.100 -20.703 1.00 80.50 88 ASN A N 1
ATOM 669 C CA . ASN A 1 88 ? 8.201 7.827 -20.399 1.00 80.50 88 ASN A CA 1
ATOM 670 C C . ASN A 1 88 ? 9.021 6.999 -19.405 1.00 80.50 88 ASN A C 1
ATOM 672 O O . ASN A 1 88 ? 8.453 6.394 -18.499 1.00 80.50 88 ASN A O 1
ATOM 676 N N . TRP A 1 89 ? 10.352 7.036 -19.508 1.00 77.44 89 TRP A N 1
ATOM 677 C CA . TRP A 1 89 ? 11.234 6.450 -18.498 1.00 77.44 89 TRP A CA 1
ATOM 678 C C . TRP A 1 89 ? 11.057 7.106 -17.122 1.00 77.44 89 TRP A C 1
ATOM 680 O O . TRP A 1 89 ? 10.891 6.417 -16.114 1.00 77.44 89 TRP A O 1
ATOM 690 N N . ARG A 1 90 ? 11.041 8.443 -17.072 1.00 79.62 90 ARG A N 1
ATOM 691 C CA . ARG A 1 90 ? 10.820 9.198 -15.834 1.00 79.62 90 ARG A CA 1
ATOM 692 C C . ARG A 1 90 ? 9.475 8.845 -15.197 1.00 79.62 90 ARG A C 1
ATOM 694 O O . ARG A 1 90 ? 9.427 8.638 -13.989 1.00 79.62 90 ARG A O 1
ATOM 701 N N . ASN A 1 91 ? 8.419 8.724 -15.998 1.00 87.38 91 ASN A N 1
ATOM 702 C CA . ASN A 1 91 ? 7.101 8.300 -15.528 1.00 87.38 91 ASN A CA 1
ATOM 703 C C . ASN A 1 91 ? 7.132 6.882 -14.922 1.00 87.38 91 ASN A C 1
ATOM 705 O O . ASN A 1 91 ? 6.587 6.654 -13.846 1.00 87.38 91 ASN A O 1
ATOM 709 N N . VAL A 1 92 ? 7.826 5.931 -15.560 1.00 85.00 92 VAL A N 1
ATOM 710 C CA . VAL A 1 92 ? 8.015 4.575 -15.009 1.00 85.00 92 VAL A CA 1
ATOM 711 C C . VAL A 1 92 ? 8.737 4.617 -13.657 1.00 85.00 92 VAL A C 1
ATOM 713 O O . VAL A 1 92 ? 8.325 3.922 -12.729 1.00 85.00 92 VAL A O 1
ATOM 716 N N . GLN A 1 93 ? 9.775 5.447 -13.516 1.00 82.38 93 GLN A N 1
ATOM 717 C CA . GLN A 1 93 ? 10.504 5.625 -12.253 1.00 82.38 93 GLN A CA 1
ATOM 718 C C . GLN A 1 93 ? 9.644 6.247 -11.150 1.00 82.38 93 GLN A C 1
ATOM 720 O O . GLN A 1 93 ? 9.667 5.789 -10.008 1.00 82.38 93 GLN A O 1
ATOM 725 N N . GLU A 1 94 ? 8.854 7.264 -11.485 1.00 88.44 94 GLU A N 1
ATOM 726 C CA . GLU A 1 94 ? 7.929 7.891 -10.543 1.00 88.44 94 GLU A CA 1
ATOM 727 C C . GLU A 1 94 ? 6.887 6.888 -10.033 1.00 88.44 94 GLU A C 1
ATOM 729 O O . GLU A 1 94 ? 6.683 6.754 -8.824 1.00 88.44 94 GLU A O 1
ATOM 734 N N . LEU A 1 95 ? 6.283 6.121 -10.943 1.00 91.00 95 LEU A N 1
ATOM 735 C CA . LEU A 1 95 ? 5.319 5.078 -10.600 1.00 91.00 95 LEU A CA 1
ATOM 736 C C . LEU A 1 95 ? 5.952 3.945 -9.788 1.00 91.00 95 LEU A C 1
ATOM 738 O O . LEU A 1 95 ? 5.324 3.439 -8.861 1.00 91.00 95 LEU A O 1
ATOM 742 N N . HIS A 1 96 ? 7.206 3.589 -10.069 1.00 85.88 96 HIS A N 1
ATOM 743 C CA . HIS A 1 96 ? 7.953 2.628 -9.261 1.00 85.88 96 HIS A CA 1
ATOM 744 C C . HIS A 1 96 ? 8.167 3.127 -7.821 1.00 85.88 96 HIS A C 1
ATOM 746 O O . HIS A 1 96 ? 7.943 2.387 -6.862 1.00 85.88 96 HIS A O 1
ATOM 752 N N . GLY A 1 97 ? 8.534 4.402 -7.655 1.00 85.12 97 GLY A N 1
ATOM 753 C CA . GLY A 1 97 ? 8.656 5.035 -6.342 1.00 85.12 97 GLY A CA 1
ATOM 754 C C . GLY A 1 97 ? 7.331 5.046 -5.575 1.00 85.12 97 GLY A C 1
ATOM 755 O O . GLY A 1 97 ? 7.286 4.633 -4.415 1.00 85.12 97 GLY A O 1
ATOM 756 N N . ARG A 1 98 ? 6.234 5.435 -6.242 1.00 93.38 98 ARG A N 1
ATOM 757 C CA . ARG A 1 98 ? 4.878 5.404 -5.665 1.00 93.38 98 ARG A CA 1
ATOM 758 C C . ARG A 1 98 ? 4.464 3.992 -5.250 1.00 93.38 98 ARG A C 1
ATOM 760 O O . ARG A 1 98 ? 3.886 3.816 -4.179 1.00 93.38 98 ARG A O 1
ATOM 767 N N . LEU A 1 99 ? 4.803 2.985 -6.053 1.00 89.81 99 LEU A N 1
ATOM 768 C CA . LEU A 1 99 ? 4.525 1.588 -5.736 1.00 89.81 99 LEU A CA 1
ATOM 769 C C . LEU A 1 99 ? 5.253 1.154 -4.456 1.00 89.81 99 LEU A C 1
ATOM 771 O O . LEU A 1 99 ? 4.660 0.484 -3.613 1.00 89.81 99 LEU A O 1
ATOM 775 N N . GLY A 1 100 ? 6.507 1.580 -4.278 1.00 86.00 100 GLY A N 1
ATOM 776 C CA . GLY A 1 100 ? 7.268 1.350 -3.048 1.00 86.00 100 GLY A CA 1
ATOM 777 C C . GLY A 1 100 ? 6.632 2.017 -1.824 1.00 86.00 100 GLY A C 1
ATOM 778 O O . GLY A 1 100 ? 6.540 1.399 -0.764 1.00 86.00 100 GLY A O 1
ATOM 779 N N . THR A 1 101 ? 6.122 3.245 -1.965 1.00 91.19 101 THR A N 1
ATOM 780 C CA . THR A 1 101 ? 5.370 3.924 -0.894 1.00 91.19 101 THR A CA 1
ATOM 781 C C . THR A 1 101 ? 4.094 3.166 -0.522 1.00 91.19 101 THR A C 1
ATOM 783 O O . THR A 1 101 ? 3.831 2.958 0.663 1.00 91.19 101 THR A O 1
ATOM 786 N N . ALA A 1 102 ? 3.328 2.703 -1.513 1.00 92.81 102 ALA A N 1
ATOM 787 C CA . ALA A 1 102 ? 2.122 1.913 -1.277 1.00 92.81 102 ALA A CA 1
ATOM 788 C C . ALA A 1 102 ? 2.441 0.565 -0.604 1.00 92.81 102 ALA A C 1
ATOM 790 O O . ALA A 1 102 ? 1.782 0.178 0.361 1.00 92.81 102 ALA A O 1
ATOM 791 N N . ALA A 1 103 ? 3.509 -0.112 -1.040 1.00 88.38 103 ALA A N 1
ATOM 792 C CA . ALA A 1 103 ? 3.989 -1.339 -0.410 1.00 88.38 103 ALA A CA 1
ATOM 793 C C . ALA A 1 103 ? 4.368 -1.114 1.063 1.00 88.38 103 ALA A C 1
ATOM 795 O O . ALA A 1 103 ? 4.002 -1.906 1.930 1.00 88.38 103 ALA A O 1
ATOM 796 N N . PHE A 1 104 ? 5.049 -0.008 1.371 1.00 85.75 104 PHE A N 1
ATOM 797 C CA . PHE A 1 104 ? 5.423 0.343 2.740 1.00 85.75 104 PHE A CA 1
ATOM 798 C C . PHE A 1 104 ? 4.206 0.624 3.638 1.00 85.75 104 PHE A C 1
ATOM 800 O O . PHE A 1 104 ? 4.182 0.202 4.793 1.00 85.75 104 PHE A O 1
ATOM 807 N N . ALA A 1 105 ? 3.154 1.262 3.116 1.00 90.62 105 ALA A N 1
ATOM 808 C CA . ALA A 1 105 ? 1.911 1.456 3.868 1.00 90.62 105 ALA A CA 1
ATOM 809 C C . ALA A 1 105 ? 1.268 0.116 4.284 1.00 90.62 105 ALA A C 1
ATOM 811 O O . ALA A 1 105 ? 0.747 -0.017 5.398 1.00 90.62 105 ALA A O 1
ATOM 812 N N . ILE A 1 106 ? 1.365 -0.901 3.425 1.00 92.50 106 ILE A N 1
ATOM 813 C CA . ILE A 1 106 ? 0.911 -2.265 3.718 1.00 92.50 106 ILE A CA 1
ATOM 814 C C . ILE A 1 106 ? 1.790 -2.936 4.779 1.00 92.50 106 ILE A C 1
ATOM 816 O O . ILE A 1 106 ? 1.250 -3.624 5.643 1.00 92.50 106 ILE A O 1
ATOM 820 N N . GLN A 1 107 ? 3.104 -2.688 4.785 1.00 87.94 107 GLN A N 1
ATOM 821 C CA . GLN A 1 107 ? 4.000 -3.168 5.851 1.00 87.94 107 GLN A CA 1
ATOM 822 C C . GLN A 1 107 ? 3.608 -2.642 7.236 1.00 87.94 107 GLN A C 1
ATOM 824 O O . GLN A 1 107 ? 3.746 -3.344 8.232 1.00 87.94 107 GLN A O 1
ATOM 829 N N . ILE A 1 108 ? 3.084 -1.418 7.313 1.00 86.56 108 ILE A N 1
ATOM 830 C CA . ILE A 1 108 ? 2.670 -0.820 8.589 1.00 86.56 108 ILE A CA 1
ATOM 831 C C . ILE A 1 108 ? 1.302 -1.343 9.043 1.00 86.56 108 ILE A C 1
ATOM 833 O O . ILE A 1 108 ? 1.077 -1.551 10.235 1.00 86.56 108 ILE A O 1
ATOM 837 N N . THR A 1 109 ? 0.358 -1.498 8.113 1.00 87.62 109 THR A N 1
ATOM 838 C CA . THR A 1 109 ? -1.070 -1.658 8.450 1.00 87.62 109 THR A CA 1
ATOM 839 C C . THR A 1 109 ? -1.623 -3.060 8.197 1.00 87.62 109 THR A C 1
ATOM 841 O O . THR A 1 109 ? -2.607 -3.462 8.831 1.00 87.62 109 THR A O 1
ATOM 844 N N . GLY A 1 110 ? -1.019 -3.814 7.279 1.00 88.81 110 GLY A N 1
ATOM 845 C CA . GLY A 1 110 ? -1.467 -5.137 6.856 1.00 88.81 110 GLY A CA 1
ATOM 846 C C . GLY A 1 110 ? -1.052 -6.252 7.820 1.00 88.81 110 GLY A C 1
ATOM 847 O O . GLY A 1 110 ? -0.120 -6.072 8.600 1.00 88.81 110 GLY A O 1
ATOM 848 N N . PRO A 1 111 ? -1.734 -7.408 7.796 1.00 93.56 111 PRO A N 1
ATOM 849 C CA . PRO A 1 111 ? -1.252 -8.611 8.463 1.00 93.56 111 PRO A CA 1
ATOM 850 C C . PRO A 1 111 ? -0.052 -9.203 7.709 1.00 93.56 111 PRO A C 1
ATOM 852 O O . PRO A 1 111 ? 0.095 -8.989 6.505 1.00 93.56 111 PRO A O 1
ATOM 855 N N . GLU A 1 112 ? 0.765 -9.987 8.411 1.00 90.75 112 GLU A N 1
ATOM 856 C CA . GLU A 1 112 ? 2.012 -10.583 7.903 1.00 90.75 112 GLU A CA 1
ATOM 857 C C . GLU A 1 112 ? 1.833 -11.329 6.568 1.00 90.75 112 GLU A C 1
ATOM 859 O O . GLU A 1 112 ? 2.630 -11.154 5.649 1.00 90.75 112 GLU A O 1
ATOM 864 N N . SER A 1 113 ? 0.720 -12.052 6.396 1.00 91.12 113 SER A N 1
ATOM 865 C CA . SER A 1 113 ? 0.399 -12.757 5.147 1.00 91.12 113 SER A CA 1
ATOM 866 C C . SER A 1 113 ? 0.304 -11.836 3.925 1.00 91.12 113 SER A C 1
ATOM 868 O O . SER A 1 113 ? 0.699 -12.214 2.825 1.00 91.12 113 SER A O 1
ATOM 870 N N . VAL A 1 114 ? -0.194 -10.608 4.096 1.00 92.81 114 VAL A N 1
ATOM 871 C CA . VAL A 1 114 ? -0.266 -9.620 3.010 1.00 92.81 114 VAL A CA 1
ATOM 872 C C . VAL A 1 114 ? 1.065 -8.888 2.866 1.00 92.81 114 VAL A C 1
ATOM 874 O O . VAL A 1 114 ? 1.474 -8.582 1.747 1.00 92.81 114 VAL A O 1
ATOM 877 N N . GLN A 1 115 ? 1.763 -8.636 3.975 1.00 91.31 115 GLN A N 1
ATOM 878 C CA . GLN A 1 115 ? 3.087 -8.011 3.974 1.00 91.31 115 GLN A CA 1
ATOM 879 C C . GLN A 1 115 ? 4.095 -8.819 3.154 1.00 91.31 115 GLN A C 1
ATOM 881 O O . GLN A 1 115 ? 4.777 -8.257 2.296 1.00 91.31 115 GLN A O 1
ATOM 886 N N . GLU A 1 116 ? 4.155 -10.132 3.373 1.00 85.44 116 GLU A N 1
ATOM 887 C CA . GLU A 1 116 ? 5.068 -11.027 2.665 1.00 85.44 116 GLU A CA 1
ATOM 888 C C . GLU A 1 116 ? 4.801 -11.009 1.157 1.00 85.44 116 GLU A C 1
ATOM 890 O O . GLU A 1 116 ? 5.706 -10.755 0.357 1.00 85.44 116 G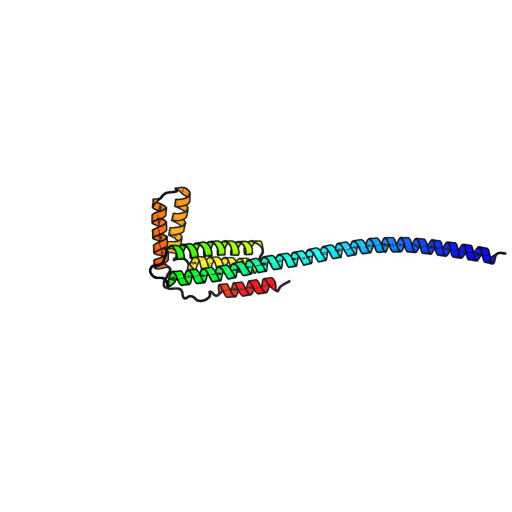LU A O 1
ATOM 895 N N . VAL A 1 117 ? 3.539 -11.203 0.765 1.00 89.75 117 VAL A N 1
ATOM 896 C CA . VAL A 1 117 ? 3.154 -11.228 -0.649 1.00 89.75 117 VAL A CA 1
ATOM 897 C C . VAL A 1 117 ? 3.405 -9.874 -1.308 1.00 89.75 117 VAL A C 1
ATOM 899 O O . VAL A 1 117 ? 3.882 -9.839 -2.436 1.00 89.75 117 VAL A O 1
ATOM 902 N N . THR A 1 118 ? 3.158 -8.760 -0.616 1.00 90.75 118 THR A N 1
ATOM 903 C CA . THR A 1 118 ? 3.435 -7.409 -1.136 1.00 90.75 118 THR A CA 1
ATOM 904 C C . THR A 1 118 ? 4.926 -7.192 -1.376 1.00 90.75 118 THR A C 1
ATOM 906 O O . THR A 1 118 ? 5.307 -6.673 -2.425 1.00 90.75 118 THR A O 1
ATOM 909 N N . SER A 1 119 ? 5.779 -7.619 -0.441 1.00 82.00 119 SER A N 1
ATOM 910 C CA . SER A 1 119 ? 7.236 -7.545 -0.589 1.00 82.00 119 SER A CA 1
ATOM 911 C C . SER A 1 119 ? 7.722 -8.379 -1.769 1.00 82.00 119 SER A C 1
ATOM 913 O O . SER A 1 119 ? 8.491 -7.881 -2.590 1.00 82.00 119 SER A O 1
ATOM 915 N N . GLN A 1 120 ? 7.233 -9.615 -1.904 1.00 81.00 120 GLN A N 1
ATOM 916 C CA . GLN A 1 120 ? 7.535 -10.462 -3.061 1.00 81.00 120 GLN A CA 1
ATOM 917 C C . GLN A 1 120 ? 7.090 -9.791 -4.363 1.00 81.00 120 GLN A C 1
ATOM 919 O O . GLN A 1 120 ? 7.861 -9.713 -5.312 1.00 81.00 120 GLN A O 1
ATOM 924 N N . ALA A 1 121 ? 5.880 -9.235 -4.388 1.00 84.19 121 ALA A N 1
ATOM 925 C CA . ALA A 1 121 ? 5.319 -8.561 -5.550 1.00 84.19 121 ALA A CA 1
ATOM 926 C C . ALA A 1 121 ? 6.143 -7.328 -5.959 1.00 84.19 121 ALA A C 1
ATOM 928 O O . ALA A 1 121 ? 6.433 -7.135 -7.140 1.00 84.19 121 ALA A O 1
ATOM 929 N N . PHE A 1 122 ? 6.576 -6.525 -4.985 1.00 81.38 122 PHE A N 1
ATOM 930 C CA . PHE A 1 122 ? 7.458 -5.387 -5.219 1.00 81.38 122 PHE A CA 1
ATOM 931 C C . PHE A 1 122 ? 8.827 -5.830 -5.752 1.00 81.38 122 PHE A C 1
ATOM 933 O O . PHE A 1 122 ? 9.310 -5.265 -6.734 1.00 81.38 122 PHE A O 1
ATOM 940 N N . ILE A 1 123 ? 9.437 -6.863 -5.160 1.00 75.56 123 ILE A N 1
ATOM 941 C CA . ILE A 1 123 ? 10.718 -7.421 -5.622 1.00 75.56 123 ILE A CA 1
ATOM 942 C C . ILE A 1 123 ? 10.591 -7.956 -7.046 1.00 75.56 123 ILE A C 1
ATOM 944 O O . ILE A 1 123 ? 11.435 -7.635 -7.875 1.00 75.56 123 ILE A O 1
ATOM 948 N N . GLU A 1 124 ? 9.547 -8.727 -7.351 1.00 75.75 124 GLU A N 1
ATOM 949 C CA . GLU A 1 124 ? 9.308 -9.278 -8.687 1.00 75.75 124 GLU A CA 1
ATOM 950 C C . GLU A 1 124 ? 9.149 -8.158 -9.723 1.00 75.75 124 GLU A C 1
ATOM 952 O O . GLU A 1 124 ? 9.817 -8.185 -10.754 1.00 75.75 124 GLU A O 1
ATOM 957 N N . LEU A 1 125 ? 8.360 -7.118 -9.435 1.00 75.88 125 LEU A N 1
ATOM 958 C CA . LEU A 1 125 ? 8.232 -5.968 -10.335 1.00 75.88 125 LEU A CA 1
ATOM 959 C C . LEU A 1 125 ? 9.536 -5.184 -10.500 1.00 75.88 125 LEU A C 1
ATOM 961 O O . LEU A 1 125 ? 9.835 -4.723 -11.601 1.00 75.88 125 LEU A O 1
ATOM 965 N N . THR A 1 126 ? 10.326 -5.059 -9.432 1.00 72.12 126 THR A N 1
ATOM 966 C CA . THR A 1 126 ? 11.648 -4.416 -9.477 1.00 72.12 126 THR A CA 1
ATOM 967 C C . THR A 1 126 ? 12.638 -5.250 -10.288 1.00 72.12 126 THR A C 1
ATOM 969 O O . THR A 1 126 ? 13.418 -4.711 -11.067 1.00 72.12 126 THR A O 1
ATOM 972 N N . ALA A 1 127 ? 12.614 -6.573 -10.128 1.00 66.19 127 ALA A N 1
ATOM 973 C CA . ALA A 1 127 ? 13.480 -7.503 -10.843 1.00 66.19 127 ALA A CA 1
ATOM 974 C C . ALA A 1 127 ? 13.122 -7.579 -12.327 1.00 66.19 127 ALA A C 1
ATOM 976 O O . ALA A 1 127 ? 14.007 -7.624 -13.171 1.00 66.19 127 ALA A O 1
ATOM 977 N N . MET A 1 128 ? 11.835 -7.491 -12.661 1.00 62.38 128 MET A N 1
ATOM 978 C CA . MET A 1 128 ? 11.386 -7.367 -14.045 1.00 62.38 128 MET A CA 1
ATOM 979 C C . MET A 1 128 ? 11.849 -6.061 -14.707 1.00 62.38 128 MET A C 1
ATOM 981 O O . MET A 1 128 ? 11.856 -5.970 -15.934 1.00 62.38 128 MET A O 1
ATOM 985 N N . ALA A 1 129 ? 12.214 -5.034 -13.941 1.00 59.47 129 ALA A N 1
ATOM 986 C CA . ALA A 1 129 ? 12.632 -3.760 -14.506 1.00 59.47 129 ALA A CA 1
ATOM 987 C C . ALA A 1 129 ? 14.062 -3.787 -15.083 1.00 59.47 129 ALA A C 1
ATOM 989 O O . ALA A 1 129 ? 14.357 -2.934 -15.919 1.00 59.47 129 ALA A O 1
ATOM 990 N N . PHE A 1 130 ? 14.925 -4.747 -14.700 1.00 59.84 130 PHE A N 1
ATOM 991 C CA . PHE A 1 130 ? 16.358 -4.704 -15.028 1.00 59.84 130 PHE A CA 1
ATOM 992 C C . PHE A 1 130 ? 17.010 -6.088 -15.195 1.00 59.84 130 PHE A C 1
ATOM 994 O O . PHE A 1 130 ? 16.839 -6.937 -14.322 1.00 59.84 130 PHE A O 1
ATOM 1001 N N . PRO A 1 131 ? 17.858 -6.297 -16.221 1.00 64.62 131 PRO A N 1
ATOM 1002 C CA . PRO A 1 131 ? 18.804 -7.414 -16.242 1.00 64.62 131 PRO A CA 1
ATOM 1003 C C . PRO A 1 131 ? 19.724 -7.393 -15.007 1.00 64.62 131 PRO A C 1
ATOM 1005 O O . PRO A 1 131 ? 20.182 -6.321 -14.603 1.00 64.62 131 PRO A O 1
ATOM 1008 N N . ASP A 1 132 ? 20.011 -8.560 -14.420 1.00 64.06 132 ASP A N 1
ATOM 1009 C CA . ASP A 1 132 ? 20.782 -8.715 -13.168 1.00 64.06 132 ASP A CA 1
ATOM 1010 C C . ASP A 1 132 ? 22.126 -7.981 -13.186 1.00 64.06 132 ASP A C 1
ATOM 1012 O O . ASP A 1 132 ? 22.486 -7.297 -12.226 1.00 64.06 132 ASP A O 1
ATOM 1016 N N . GLU A 1 133 ? 22.830 -8.086 -14.309 1.00 67.62 133 GLU A N 1
ATOM 1017 C CA . GLU A 1 133 ? 24.149 -7.499 -14.539 1.00 67.62 133 GLU A CA 1
ATOM 1018 C C . GLU A 1 133 ? 24.097 -5.967 -14.466 1.00 67.62 133 GLU A C 1
ATOM 1020 O O . GLU A 1 133 ? 24.840 -5.339 -13.710 1.00 67.62 133 GLU A O 1
ATOM 1025 N N . LEU A 1 134 ? 23.142 -5.367 -15.179 1.00 66.81 134 LEU A N 1
ATOM 1026 C CA . LEU A 1 134 ? 22.980 -3.917 -15.225 1.00 66.81 134 LEU A CA 1
ATOM 1027 C C . LEU A 1 134 ? 22.468 -3.385 -13.887 1.00 66.81 134 LEU A C 1
ATOM 1029 O O . LEU A 1 134 ? 22.895 -2.329 -13.426 1.00 66.81 134 LEU A O 1
ATOM 1033 N N . ARG A 1 135 ? 21.578 -4.127 -13.222 1.00 66.56 135 ARG A N 1
ATOM 1034 C CA . ARG A 1 135 ? 21.049 -3.771 -11.902 1.00 66.56 135 ARG A CA 1
ATOM 1035 C C . ARG A 1 135 ? 22.159 -3.631 -10.861 1.00 66.56 135 ARG A C 1
ATOM 1037 O O . ARG A 1 135 ? 22.174 -2.646 -10.123 1.00 66.56 135 ARG A O 1
ATOM 1044 N N . ALA A 1 136 ? 23.092 -4.582 -10.815 1.00 72.12 136 ALA A N 1
ATOM 1045 C CA . ALA A 1 136 ? 24.241 -4.520 -9.916 1.00 72.12 136 ALA A CA 1
ATOM 1046 C C . ALA A 1 136 ? 25.136 -3.305 -10.216 1.00 72.12 136 ALA A C 1
ATOM 1048 O O . ALA A 1 136 ? 25.547 -2.592 -9.296 1.00 72.12 136 ALA A O 1
ATOM 1049 N N . GLU A 1 137 ? 25.378 -3.026 -11.498 1.00 74.44 137 GLU A N 1
ATOM 1050 C CA . GLU A 1 137 ? 26.198 -1.896 -11.935 1.00 74.44 137 GLU A CA 1
ATOM 1051 C C . GLU A 1 137 ? 25.554 -0.545 -11.589 1.00 74.44 137 GLU A C 1
ATOM 1053 O O . GLU A 1 137 ? 26.199 0.317 -10.993 1.00 74.44 137 GLU A O 1
ATOM 1058 N N . PHE A 1 138 ? 24.253 -0.386 -11.844 1.00 68.62 138 PHE A N 1
ATOM 1059 C CA . PHE A 1 138 ? 23.496 0.819 -11.501 1.00 68.62 138 PHE A CA 1
ATOM 1060 C C . PHE A 1 138 ? 23.486 1.097 -9.993 1.00 68.62 138 PHE A C 1
ATOM 1062 O O . PHE A 1 138 ? 23.677 2.241 -9.576 1.00 68.62 138 PHE A O 1
ATOM 1069 N N . TYR A 1 139 ? 23.315 0.072 -9.148 1.00 67.81 139 TYR A N 1
ATOM 1070 C CA . TYR A 1 139 ? 23.369 0.251 -7.693 1.00 67.81 139 TYR A CA 1
ATOM 1071 C C . TYR A 1 139 ? 24.764 0.640 -7.194 1.00 67.81 139 TYR A C 1
ATOM 1073 O O . TYR A 1 139 ? 24.879 1.519 -6.330 1.00 67.81 139 TYR A O 1
ATOM 1081 N N . ALA A 1 140 ? 25.820 0.046 -7.753 1.00 78.38 140 ALA A N 1
ATOM 1082 C CA . ALA A 1 140 ? 27.193 0.427 -7.434 1.00 78.38 140 ALA A CA 1
ATOM 1083 C C . ALA A 1 140 ? 27.473 1.884 -7.842 1.00 78.38 140 ALA A C 1
ATOM 1085 O O . ALA A 1 140 ? 28.075 2.645 -7.081 1.00 78.38 140 ALA A O 1
ATOM 1086 N N . LEU A 1 141 ? 26.978 2.299 -9.010 1.00 73.12 141 LEU A N 1
ATOM 1087 C CA . LEU A 1 141 ? 27.173 3.647 -9.533 1.00 73.12 141 LEU A CA 1
ATOM 1088 C C . LEU A 1 141 ? 26.396 4.711 -8.745 1.00 73.12 141 LEU A C 1
ATOM 1090 O O . LEU A 1 141 ? 26.939 5.766 -8.419 1.00 73.12 141 LEU A O 1
ATOM 1094 N N . ASN A 1 142 ? 25.147 4.417 -8.378 1.00 65.12 142 ASN A N 1
ATOM 1095 C CA . ASN A 1 142 ? 24.316 5.298 -7.559 1.00 65.12 142 ASN A CA 1
ATOM 1096 C C . ASN A 1 142 ? 24.912 5.487 -6.153 1.00 65.12 142 ASN A C 1
ATOM 1098 O O . ASN A 1 142 ? 24.934 6.600 -5.629 1.00 65.12 142 ASN A O 1
ATOM 1102 N N . THR A 1 143 ? 25.459 4.417 -5.566 1.00 75.62 143 THR A N 1
ATOM 1103 C CA . THR A 1 143 ? 26.197 4.490 -4.293 1.00 75.62 143 THR A CA 1
ATOM 1104 C C . THR A 1 143 ? 27.393 5.437 -4.412 1.00 75.62 143 THR A C 1
ATOM 1106 O O . THR A 1 143 ? 27.491 6.394 -3.646 1.00 75.62 143 THR A O 1
ATOM 1109 N N . ARG A 1 144 ? 28.228 5.272 -5.448 1.00 73.06 144 ARG A N 1
ATOM 1110 C CA . ARG A 1 144 ? 29.380 6.158 -5.695 1.00 73.06 144 ARG A CA 1
ATOM 1111 C C . ARG A 1 144 ? 28.980 7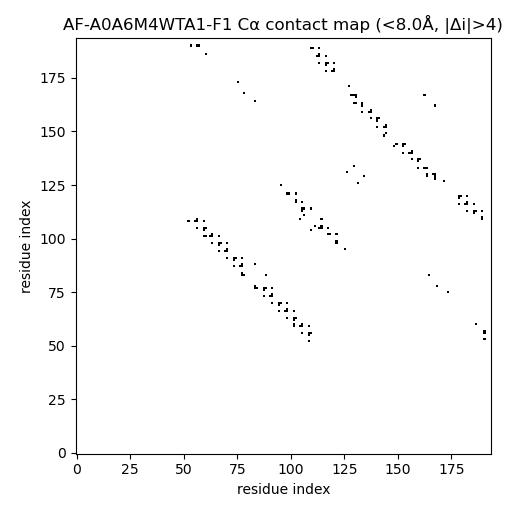.610 -5.952 1.00 73.06 144 ARG A C 1
ATOM 1113 O O . ARG A 1 144 ? 29.653 8.516 -5.468 1.00 73.06 144 ARG A O 1
ATOM 1120 N N . MET A 1 145 ? 27.888 7.864 -6.678 1.00 75.44 145 MET A N 1
ATOM 1121 C CA . MET A 1 145 ? 27.397 9.232 -6.890 1.00 75.44 145 MET A CA 1
ATOM 1122 C C . MET A 1 145 ? 27.008 9.917 -5.584 1.00 75.44 145 MET A C 1
ATOM 1124 O O . MET A 1 145 ? 27.297 11.100 -5.416 1.00 75.44 145 MET A O 1
ATOM 1128 N N . ARG A 1 146 ? 26.340 9.199 -4.672 1.00 68.50 146 ARG A N 1
ATOM 1129 C CA . ARG A 1 146 ? 25.945 9.753 -3.368 1.00 68.50 146 ARG A CA 1
ATOM 1130 C C . ARG A 1 146 ? 27.156 10.140 -2.525 1.00 68.50 146 ARG A C 1
ATOM 1132 O O . ARG A 1 146 ? 27.078 11.106 -1.776 1.00 68.50 146 ARG A O 1
ATOM 1139 N N . GLU A 1 147 ? 28.255 9.410 -2.672 1.00 81.69 147 GLU A N 1
ATOM 1140 C CA . GLU A 1 147 ? 29.494 9.636 -1.926 1.00 81.69 147 GLU A CA 1
ATOM 1141 C C . GLU A 1 147 ? 30.370 10.745 -2.528 1.00 81.69 147 GLU A C 1
ATOM 1143 O O . GLU A 1 147 ? 31.046 11.457 -1.791 1.00 81.69 147 GLU A O 1
ATOM 1148 N N . THR A 1 148 ? 30.364 10.910 -3.854 1.00 85.56 148 THR A N 1
ATOM 1149 C CA . THR A 1 148 ? 31.362 11.742 -4.559 1.00 85.56 148 THR A CA 1
ATOM 1150 C C . THR A 1 148 ? 30.784 12.966 -5.271 1.00 85.56 148 THR A C 1
ATOM 1152 O O . THR A 1 148 ? 31.523 13.905 -5.557 1.00 85.56 148 THR A O 1
ATOM 1155 N N . ASN A 1 149 ? 29.475 12.981 -5.555 1.00 79.06 149 ASN A N 1
ATOM 1156 C CA . ASN A 1 149 ? 28.781 13.990 -6.369 1.00 79.06 149 ASN A CA 1
ATOM 1157 C C . ASN A 1 149 ? 29.448 14.271 -7.740 1.00 79.06 149 ASN A C 1
ATOM 1159 O O . ASN A 1 149 ? 29.323 15.370 -8.283 1.00 79.06 149 ASN A O 1
ATOM 1163 N N . ASP A 1 150 ? 30.153 13.283 -8.301 1.00 85.38 150 ASP A N 1
ATOM 1164 C CA . ASP A 1 150 ? 30.885 13.398 -9.566 1.00 85.38 150 ASP A CA 1
ATOM 1165 C C . ASP A 1 150 ? 29.922 13.495 -10.778 1.00 85.38 150 ASP A C 1
ATOM 1167 O O . ASP A 1 150 ? 29.095 12.598 -10.990 1.00 85.38 150 ASP A O 1
ATOM 1171 N N . PRO A 1 151 ? 30.011 14.553 -11.610 1.00 78.62 151 PRO A N 1
ATOM 1172 C CA . PRO A 1 151 ? 29.210 14.699 -12.824 1.00 78.62 151 PRO A CA 1
ATOM 1173 C C . PRO A 1 151 ? 29.409 13.581 -13.859 1.00 78.62 151 PRO A C 1
ATOM 1175 O O . PRO A 1 151 ? 28.463 13.265 -14.580 1.00 78.62 151 PRO A O 1
ATOM 1178 N N . GLN A 1 152 ? 30.593 12.963 -13.945 1.00 82.31 152 GLN A N 1
ATOM 1179 C CA . GLN A 1 152 ? 30.854 11.873 -14.896 1.00 82.31 152 GLN A CA 1
ATOM 1180 C C . GLN A 1 152 ? 30.084 10.602 -14.538 1.00 82.31 152 GLN A C 1
ATOM 1182 O O . GLN A 1 152 ? 29.631 9.878 -15.427 1.00 82.31 152 GLN A O 1
ATOM 1187 N N . LEU A 1 153 ? 29.857 10.362 -13.244 1.00 72.19 153 LEU A N 1
ATOM 1188 C CA . LEU A 1 153 ? 29.024 9.253 -12.791 1.00 72.19 153 LEU A CA 1
ATOM 1189 C C . LEU A 1 153 ? 27.560 9.433 -13.218 1.00 72.19 153 LEU A C 1
ATOM 1191 O O . LEU A 1 153 ? 26.888 8.439 -13.464 1.00 72.19 153 LEU A O 1
ATOM 1195 N N . ARG A 1 154 ? 27.060 10.667 -13.395 1.00 70.88 154 ARG A N 1
ATOM 1196 C CA . ARG A 1 154 ? 25.714 10.885 -13.967 1.00 70.88 154 ARG A CA 1
ATOM 1197 C C . ARG A 1 154 ? 25.636 10.473 -15.432 1.00 70.88 154 ARG A C 1
ATOM 1199 O O . ARG A 1 154 ? 24.627 9.899 -15.834 1.00 70.88 154 ARG A O 1
ATOM 1206 N N . ASP A 1 155 ? 26.675 10.753 -16.216 1.00 77.06 155 ASP A N 1
ATOM 1207 C CA . ASP A 1 155 ? 26.737 10.355 -17.629 1.00 77.06 155 ASP A CA 1
ATOM 1208 C C . ASP A 1 155 ? 26.806 8.826 -17.761 1.00 77.06 155 ASP A C 1
ATOM 1210 O O . ASP A 1 155 ? 26.056 8.223 -18.523 1.00 77.06 155 ASP A O 1
ATOM 1214 N N . GLN A 1 156 ? 27.621 8.178 -16.924 1.00 78.44 156 GLN A N 1
ATOM 1215 C CA . GLN A 1 156 ? 27.674 6.717 -16.823 1.00 78.44 156 GLN A CA 1
ATOM 1216 C C . GLN A 1 156 ? 26.342 6.116 -16.353 1.00 78.44 156 GLN A C 1
ATOM 1218 O O . GLN A 1 156 ? 25.896 5.116 -16.908 1.00 78.44 156 GLN A O 1
ATOM 1223 N N . MET A 1 157 ? 25.661 6.742 -15.388 1.00 71.19 157 MET A N 1
ATOM 1224 C CA . MET A 1 157 ? 24.350 6.275 -14.929 1.00 71.19 157 MET A CA 1
ATOM 1225 C C . MET A 1 157 ? 23.288 6.423 -16.014 1.00 71.19 157 MET A C 1
ATOM 1227 O O . MET A 1 157 ? 22.399 5.584 -16.117 1.00 71.19 157 MET A O 1
ATOM 1231 N N . THR A 1 158 ? 23.397 7.470 -16.833 1.00 72.75 158 THR A N 1
ATOM 1232 C CA . THR A 1 158 ? 22.525 7.689 -17.989 1.00 72.75 158 THR A CA 1
ATOM 1233 C C . THR A 1 158 ? 22.768 6.619 -19.048 1.00 72.75 158 THR A C 1
ATOM 1235 O O . THR A 1 158 ? 21.804 6.021 -19.501 1.00 72.75 158 THR A O 1
ATOM 1238 N N . LYS A 1 159 ? 24.026 6.283 -19.354 1.00 77.44 159 LYS A N 1
ATOM 1239 C CA . LYS A 1 159 ? 24.379 5.198 -20.287 1.00 77.44 159 LYS A CA 1
ATOM 1240 C C . LYS A 1 159 ? 23.932 3.821 -19.806 1.00 77.44 159 LYS A C 1
ATOM 1242 O O . LYS A 1 159 ? 23.355 3.072 -20.582 1.00 77.44 159 LYS A O 1
ATOM 1247 N N . ILE A 1 160 ? 24.141 3.496 -18.528 1.00 70.44 160 ILE A N 1
ATOM 1248 C CA . ILE A 1 160 ? 23.653 2.234 -17.950 1.00 70.44 160 ILE A CA 1
ATOM 1249 C C . ILE A 1 160 ? 22.128 2.211 -17.969 1.00 70.44 160 ILE A C 1
ATOM 1251 O O . ILE A 1 160 ? 21.549 1.189 -18.318 1.00 70.44 160 ILE A O 1
ATOM 1255 N N . ALA A 1 161 ? 21.463 3.325 -17.646 1.00 63.66 161 ALA A N 1
ATOM 1256 C CA . ALA A 1 161 ? 20.018 3.419 -17.785 1.00 63.66 161 ALA A CA 1
ATOM 1257 C C . ALA A 1 161 ? 19.603 3.199 -19.248 1.00 63.66 161 ALA A C 1
ATOM 1259 O O . ALA A 1 161 ? 18.765 2.352 -19.500 1.00 63.66 161 ALA A O 1
ATOM 1260 N N . GLU A 1 162 ? 20.221 3.854 -20.228 1.00 65.12 162 GLU A N 1
ATOM 1261 C CA . GLU A 1 162 ? 19.964 3.630 -21.660 1.00 65.12 162 GLU A CA 1
ATOM 1262 C C . GLU A 1 162 ? 20.175 2.168 -22.075 1.00 65.12 162 GLU A C 1
ATOM 1264 O O . GLU A 1 162 ? 19.357 1.603 -22.801 1.00 65.12 162 GLU A O 1
ATOM 1269 N N . GLU A 1 163 ? 21.214 1.515 -21.561 1.00 68.12 163 GLU A N 1
ATOM 1270 C CA . GLU A 1 163 ? 21.498 0.109 -21.826 1.00 68.12 163 GLU A CA 1
ATOM 1271 C C . GLU A 1 163 ? 20.507 -0.831 -21.125 1.00 68.12 163 GLU A C 1
ATOM 1273 O O . GLU A 1 163 ? 20.109 -1.842 -21.703 1.00 68.12 163 GLU A O 1
ATOM 1278 N N . MET A 1 164 ? 20.008 -0.472 -19.939 1.00 63.19 164 MET A N 1
ATOM 1279 C CA . MET A 1 164 ? 18.887 -1.150 -19.278 1.00 63.19 164 MET A CA 1
ATOM 1280 C C . MET A 1 164 ? 17.603 -1.025 -20.088 1.00 63.19 164 MET A C 1
ATOM 1282 O O . MET A 1 164 ? 16.877 -2.008 -20.232 1.00 63.19 164 MET A O 1
ATOM 1286 N N . LEU A 1 165 ? 17.339 0.160 -20.641 1.00 56.88 165 LEU A N 1
ATOM 1287 C CA . LEU A 1 165 ? 16.189 0.410 -21.508 1.00 56.88 165 LEU A CA 1
ATOM 1288 C C . LEU A 1 165 ? 16.306 -0.392 -22.812 1.00 56.88 165 LEU A C 1
ATOM 1290 O O . LEU A 1 165 ? 15.306 -0.895 -23.318 1.00 56.88 165 LEU A O 1
ATOM 1294 N N . TYR A 1 166 ? 17.524 -0.569 -23.327 1.00 61.03 166 TYR A N 1
ATOM 1295 C CA . TYR A 1 166 ? 17.782 -1.327 -24.548 1.00 61.03 166 TYR A CA 1
ATOM 1296 C C . TYR A 1 166 ? 17.727 -2.848 -24.327 1.00 61.03 166 TYR A C 1
ATOM 1298 O O . TYR A 1 166 ? 17.057 -3.555 -25.080 1.00 61.03 166 TYR A O 1
ATOM 1306 N N . ARG A 1 167 ? 18.380 -3.366 -23.276 1.00 58.94 167 ARG A N 1
ATOM 1307 C CA . ARG A 1 167 ? 18.521 -4.809 -22.996 1.00 58.94 167 ARG A CA 1
ATOM 1308 C C . ARG A 1 167 ? 17.372 -5.411 -22.188 1.00 58.94 167 ARG A C 1
ATOM 1310 O O . ARG A 1 167 ? 17.038 -6.571 -22.399 1.00 58.94 167 ARG A O 1
ATOM 1317 N N . GLY A 1 168 ? 16.734 -4.655 -21.296 1.00 53.44 168 GLY A N 1
ATOM 1318 C CA . GLY A 1 168 ? 15.616 -5.131 -20.469 1.00 53.44 168 GLY A CA 1
ATOM 1319 C C . GLY A 1 168 ? 14.284 -5.306 -21.215 1.00 53.44 168 GLY A C 1
ATOM 1320 O O . GLY A 1 168 ? 13.264 -5.556 -20.574 1.00 53.44 168 GLY A O 1
ATOM 1321 N N . SER A 1 169 ? 14.267 -5.141 -22.544 1.00 50.38 169 SER A N 1
ATOM 1322 C CA . SER A 1 169 ? 13.051 -4.924 -23.342 1.00 50.38 169 SER A CA 1
ATOM 1323 C C . SER A 1 169 ? 12.572 -6.103 -24.205 1.00 50.38 169 SER A C 1
ATOM 1325 O O . SER A 1 169 ? 11.617 -5.912 -24.955 1.00 50.38 169 SER A O 1
ATOM 1327 N N . TRP A 1 170 ? 13.157 -7.312 -24.119 1.00 50.16 170 TRP A N 1
ATOM 1328 C CA . TRP A 1 170 ? 12.885 -8.332 -25.155 1.00 50.16 170 TRP A CA 1
ATOM 1329 C C . TRP A 1 170 ? 12.306 -9.702 -24.761 1.00 50.16 170 TRP A C 1
ATOM 1331 O O . TRP A 1 170 ? 11.584 -10.241 -25.593 1.00 50.16 170 TRP A O 1
ATOM 1341 N N . ASP A 1 171 ? 12.478 -10.242 -23.546 1.00 44.28 171 ASP A N 1
ATOM 1342 C CA . ASP A 1 171 ? 12.137 -11.673 -23.319 1.00 44.28 171 ASP A CA 1
ATOM 1343 C C . ASP A 1 171 ? 10.999 -11.988 -22.325 1.00 44.28 171 ASP A C 1
ATOM 1345 O O . ASP A 1 171 ? 10.650 -13.151 -22.131 1.00 44.28 171 ASP A O 1
ATOM 1349 N N . GLY A 1 172 ? 10.356 -10.996 -21.706 1.00 47.75 172 GLY A N 1
ATOM 1350 C CA . GLY A 1 172 ? 9.319 -11.251 -20.697 1.00 47.75 172 GLY A CA 1
ATOM 1351 C C . GLY A 1 172 ? 7.924 -10.872 -21.169 1.00 47.75 172 GLY A C 1
ATOM 1352 O O . GLY A 1 172 ? 7.576 -9.693 -21.122 1.00 47.75 172 GLY A O 1
ATOM 1353 N N . ALA A 1 173 ? 7.119 -11.854 -21.580 1.00 43.25 173 ALA A N 1
ATOM 1354 C CA . ALA A 1 173 ? 5.692 -11.683 -21.838 1.00 43.25 173 ALA A CA 1
ATOM 1355 C C . ALA A 1 173 ? 5.014 -10.867 -20.719 1.00 43.25 173 ALA A C 1
ATOM 1357 O O . ALA A 1 173 ? 5.303 -11.047 -19.534 1.00 43.25 173 ALA A O 1
ATOM 1358 N N . ILE A 1 174 ? 4.094 -9.983 -21.115 1.00 49.12 174 ILE A N 1
ATOM 1359 C CA . ILE A 1 174 ? 3.164 -9.256 -20.238 1.00 49.12 174 ILE A CA 1
ATOM 1360 C C . ILE A 1 174 ? 2.142 -10.269 -19.702 1.00 49.12 174 ILE A C 1
ATOM 1362 O O . ILE A 1 174 ? 0.951 -10.189 -19.985 1.00 49.12 174 ILE A O 1
ATOM 1366 N N . ASP A 1 175 ? 2.614 -11.294 -19.006 1.00 53.38 175 ASP A N 1
ATOM 1367 C CA . ASP A 1 175 ? 1.745 -12.175 -18.253 1.00 53.38 175 ASP A CA 1
ATOM 1368 C C . ASP A 1 175 ? 1.518 -11.498 -16.906 1.00 53.38 175 ASP A C 1
ATOM 1370 O O . ASP A 1 175 ? 2.468 -11.025 -16.274 1.00 53.38 175 ASP A O 1
ATOM 1374 N N . VAL A 1 176 ? 0.257 -11.370 -16.492 1.00 53.03 176 VAL A N 1
ATOM 1375 C CA . VAL A 1 176 ? -0.065 -10.829 -15.168 1.00 53.03 176 VAL A CA 1
ATOM 1376 C C . VAL A 1 176 ? 0.624 -11.756 -14.174 1.00 53.03 176 VAL A C 1
ATOM 1378 O O . VAL A 1 176 ? 0.210 -12.914 -14.078 1.00 53.03 176 VAL A O 1
ATOM 1381 N N . PRO A 1 177 ? 1.674 -11.313 -13.454 1.00 60.62 177 PRO A N 1
ATOM 1382 C CA . PRO A 1 177 ? 2.494 -12.270 -12.742 1.00 60.62 177 PRO A CA 1
ATOM 1383 C C . PRO A 1 177 ? 1.617 -12.971 -11.697 1.00 60.62 177 PRO A C 1
ATOM 1385 O O . PRO A 1 177 ? 0.757 -12.310 -11.094 1.00 60.62 177 PRO A O 1
ATOM 1388 N N . PRO A 1 178 ? 1.816 -14.278 -11.436 1.00 77.75 178 PRO A N 1
ATOM 1389 C CA . PRO A 1 178 ? 1.068 -15.032 -10.424 1.00 77.75 178 PRO A CA 1
ATOM 1390 C C . PRO A 1 178 ? 0.962 -14.297 -9.078 1.00 77.75 178 PRO A C 1
ATOM 1392 O O . PRO A 1 178 ? 0.021 -14.486 -8.309 1.00 77.75 178 PRO A O 1
ATOM 1395 N N . VAL A 1 179 ? 1.912 -13.404 -8.796 1.00 81.19 179 VAL A N 1
ATOM 1396 C CA . VAL A 1 179 ? 1.947 -12.543 -7.618 1.00 81.19 179 VAL A CA 1
ATOM 1397 C C . VAL A 1 179 ? 0.787 -11.551 -7.489 1.00 81.19 179 VAL A C 1
ATOM 1399 O O . VAL A 1 179 ? 0.335 -11.348 -6.368 1.00 81.19 179 VAL A O 1
ATOM 1402 N N . ARG A 1 180 ? 0.219 -11.002 -8.577 1.00 85.62 180 ARG A N 1
ATOM 1403 C CA . ARG A 1 180 ? -0.955 -10.107 -8.472 1.00 85.62 180 ARG A CA 1
ATOM 1404 C C . ARG A 1 180 ? -2.168 -10.881 -7.965 1.00 85.62 180 ARG A C 1
ATOM 1406 O O . ARG A 1 180 ? -2.907 -10.394 -7.116 1.00 85.62 180 ARG A O 1
ATOM 1413 N N . GLN A 1 181 ? -2.351 -12.114 -8.442 1.00 88.62 181 GLN A N 1
ATOM 1414 C CA . GLN A 1 181 ? -3.421 -12.991 -7.960 1.00 88.62 181 GLN A CA 1
ATOM 1415 C C . GLN A 1 181 ? -3.183 -13.443 -6.515 1.00 88.62 181 GLN A C 1
ATOM 1417 O O . GLN A 1 181 ? -4.126 -13.454 -5.725 1.00 88.62 181 GLN A O 1
ATOM 1422 N N . ARG A 1 182 ? -1.933 -13.770 -6.151 1.00 91.25 182 ARG A N 1
ATOM 1423 C CA . ARG A 1 182 ? -1.558 -14.064 -4.756 1.00 91.25 182 ARG A CA 1
ATOM 1424 C C . ARG A 1 182 ? -1.871 -12.879 -3.841 1.00 91.25 182 ARG A C 1
ATOM 1426 O O . ARG A 1 182 ? -2.472 -13.083 -2.791 1.00 91.25 182 ARG A O 1
ATOM 1433 N N . PHE A 1 183 ? -1.539 -11.656 -4.263 1.00 91.69 183 PHE A N 1
ATOM 1434 C CA . PHE A 1 183 ? -1.838 -10.441 -3.508 1.00 91.69 183 PHE A CA 1
ATOM 1435 C C . PHE A 1 183 ? -3.345 -10.245 -3.338 1.00 91.69 183 PHE A C 1
ATOM 1437 O O . PHE A 1 183 ? -3.811 -10.084 -2.217 1.00 91.69 183 PHE A O 1
ATOM 1444 N N . LEU A 1 184 ? -4.119 -10.320 -4.426 1.00 91.69 184 LEU A N 1
ATOM 1445 C CA . LEU A 1 184 ? -5.577 -10.172 -4.375 1.00 91.69 184 LEU A CA 1
ATOM 1446 C C . LEU A 1 184 ? -6.227 -11.194 -3.440 1.00 91.69 184 LEU A C 1
ATOM 1448 O O . LEU A 1 184 ? -7.124 -10.839 -2.675 1.00 91.69 184 LEU A O 1
ATOM 1452 N N . ARG A 1 185 ? -5.758 -12.446 -3.470 1.00 93.31 185 ARG A N 1
ATOM 1453 C CA . ARG A 1 185 ? -6.223 -13.494 -2.559 1.00 93.31 185 ARG A CA 1
ATOM 1454 C C . ARG A 1 185 ? -5.923 -13.131 -1.105 1.00 93.31 185 ARG A C 1
ATOM 1456 O O . ARG A 1 185 ? -6.854 -13.058 -0.311 1.00 93.31 185 ARG A O 1
ATOM 1463 N N . ALA A 1 186 ? -4.665 -12.825 -0.789 1.00 93.19 186 ALA A N 1
ATOM 1464 C CA . ALA A 1 186 ? -4.248 -12.471 0.566 1.00 93.19 186 ALA A 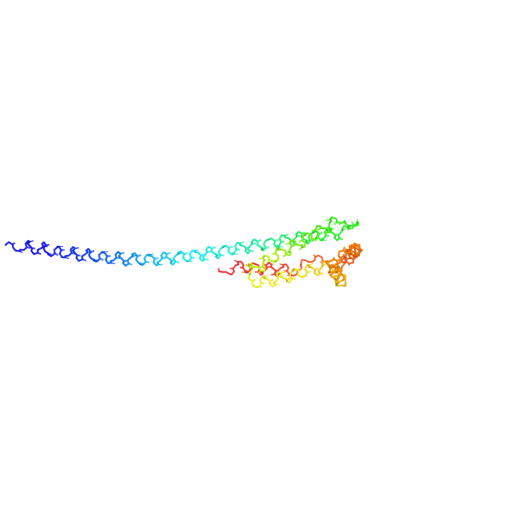CA 1
ATOM 1465 C C . ALA A 1 186 ? -4.982 -11.223 1.091 1.00 93.19 186 ALA A C 1
ATOM 1467 O O . ALA A 1 186 ? -5.429 -11.201 2.234 1.00 93.19 186 ALA A O 1
ATOM 1468 N N . ALA A 1 187 ? -5.156 -10.198 0.252 1.00 91.81 187 ALA A N 1
ATOM 1469 C CA . ALA A 1 187 ? -5.880 -8.977 0.594 1.00 91.81 187 ALA A CA 1
ATOM 1470 C C . ALA A 1 187 ? -7.369 -9.247 0.864 1.00 91.81 187 ALA A C 1
ATOM 1472 O O . ALA A 1 187 ? -7.922 -8.731 1.832 1.00 91.81 187 ALA A O 1
ATOM 1473 N N . THR A 1 188 ? -8.012 -10.085 0.046 1.00 92.62 188 THR A N 1
ATOM 1474 C CA . THR A 1 188 ? -9.424 -10.458 0.229 1.00 92.62 188 THR A CA 1
ATOM 1475 C C . THR A 1 188 ? -9.618 -11.261 1.512 1.00 92.62 188 THR A C 1
ATOM 1477 O O . THR A 1 188 ? -10.520 -10.962 2.292 1.00 92.62 188 THR A O 1
ATOM 1480 N N . GLU A 1 189 ? -8.746 -12.239 1.767 1.00 93.12 189 GLU A N 1
ATOM 1481 C CA . GLU A 1 189 ? -8.748 -13.018 3.007 1.00 93.12 189 GLU A CA 1
ATOM 1482 C C . GLU A 1 189 ? -8.565 -12.100 4.222 1.00 93.12 189 GLU A C 1
ATOM 1484 O O . GLU A 1 189 ? -9.389 -12.121 5.130 1.00 93.12 189 GLU A O 1
ATOM 1489 N N . ALA A 1 190 ? -7.573 -11.205 4.191 1.00 89.81 190 ALA A N 1
ATOM 1490 C CA . ALA A 1 190 ? -7.282 -10.266 5.275 1.00 89.81 190 ALA A CA 1
ATOM 1491 C C . ALA A 1 190 ? -8.407 -9.257 5.568 1.00 89.81 190 ALA A C 1
ATOM 1493 O O . ALA A 1 190 ? -8.490 -8.739 6.687 1.00 89.81 190 ALA A O 1
ATOM 1494 N N . LEU A 1 191 ? -9.248 -8.945 4.578 1.00 88.75 191 LEU A N 1
ATOM 1495 C CA . LEU A 1 191 ? -10.426 -8.095 4.752 1.00 88.75 191 LEU A CA 1
ATOM 1496 C C . LEU A 1 191 ? -11.659 -8.885 5.223 1.00 88.75 191 LEU A C 1
ATOM 1498 O O . LEU A 1 191 ? -12.524 -8.297 5.871 1.00 88.75 191 LEU A O 1
ATOM 1502 N N . GLY A 1 192 ? -11.736 -10.185 4.915 1.00 78.62 192 GLY A N 1
ATOM 1503 C CA . GLY A 1 192 ? -12.859 -11.063 5.260 1.00 78.62 192 GLY A CA 1
ATOM 1504 C C . 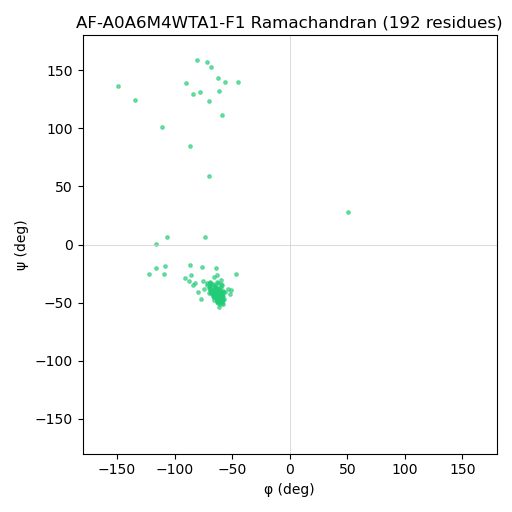GLY A 1 192 ? -12.733 -11.799 6.600 1.00 78.62 192 GLY A C 1
ATOM 1505 O O . GLY A 1 192 ? -13.751 -12.094 7.219 1.00 78.62 192 GLY A O 1
ATOM 1506 N N . THR A 1 193 ? -11.520 -12.097 7.076 1.00 59.25 193 THR A N 1
ATOM 1507 C CA . THR A 1 193 ? -11.296 -12.790 8.357 1.00 59.25 193 THR A CA 1
ATOM 1508 C C . THR A 1 193 ? -11.240 -11.809 9.531 1.00 59.25 193 THR A C 1
ATOM 1510 O O . THR A 1 193 ? -10.144 -11.410 9.922 1.00 59.25 193 THR A O 1
ATOM 1513 N N . LEU A 1 194 ? -12.392 -11.426 10.096 1.00 47.81 194 LEU A N 1
ATOM 1514 C CA . LEU A 1 194 ? -12.534 -10.867 11.456 1.00 47.81 194 LEU A CA 1
ATOM 1515 C C . LEU A 1 194 ? -13.926 -11.162 12.029 1.00 47.81 194 LEU A C 1
ATOM 1517 O O . LEU A 1 194 ? -14.909 -10.640 11.457 1.00 47.81 194 LEU A O 1
#

pLDDT: mean 75.43, std 14.76, range [41.62, 96.62]

Solvent-accessible surface area (backbone atoms only — not comparable to full-atom values): 10479 Å² total; per-residue (Å²): 131,66,68,66,57,53,52,52,52,51,50,52,51,52,51,51,53,50,49,52,50,49,52,52,50,49,51,54,49,51,55,51,49,51,54,51,48,53,51,48,52,51,52,48,52,51,52,51,49,52,50,50,51,50,51,55,34,51,53,30,52,51,50,29,52,52,32,46,53,53,28,53,50,40,45,53,52,41,61,72,42,80,78,68,52,69,67,47,53,50,50,32,52,53,31,50,52,51,31,51,54,26,44,50,49,29,60,76,60,42,57,68,74,40,30,54,42,43,51,50,40,51,49,51,56,56,52,66,61,36,47,71,72,56,48,54,51,51,52,55,47,53,52,49,33,75,77,64,71,47,70,66,53,52,55,53,49,48,49,52,49,52,47,33,63,65,68,45,56,79,86,76,76,92,61,83,53,72,49,60,57,51,38,53,49,37,50,50,49,68,73,63,71,124

Organism: NCBI:txid249586

Sequence (194 aa):
MDAGVAAVAAGAVGAALGGIAAIIGAKIAAEKNTVALLQQVNHQAQAERAQWVRNQRATAYEEFLRTWDEYTLARGRFHIERPPKYENWRNVQELHGRLGTAAFAIQITGPESVQEVTSQAFIELTAMAFPDELRAEFYALNTRMRETNDPQLRDQMTKIAEEMLYRGSWDGAIDVPPVRQRFLRAATEALGTL

Secondary structure (DSSP, 8-state):
--HHHHHHHHHHHHHHHHHHHHHHHHHHHHHHHHHHHHHHHHHHHHHHHHHHHHHHHHHHHHHHHHHHHHHHHHHHHHHH-SSPPHHHHHHHHHHHHHHHHHHHHHHHHS-HHHHHHHHHHHHHHHHTTS-HHHHHHHHHHHHHHHHH--HHHHHHHHHHHHHHHHHTTSS------HHHHHHHHHHHHHHH--

Radius of gyration: 34.25 Å; Cα contacts (8 Å, |Δi|>4): 99; chains: 1; bounding box: 90×30×101 Å

Foldseek 3Di:
DPVVVVVVVVVVVVVVVVVVVVVVVVVVVVVVVVVVVVVVVVVVVVVVVVVVLLVLLVVLLVQLVVLVVQLLVLVVVQLVDPPRDPVSVVSNVVSLVSNVVSLVSCVVRPDPQLNVLSVVVNVVSVPLQFDPVLVVVLVVLVVVCVVPVDPVSVVVNVVSVSVRSVPSRPDDPPDVPVSVVSNVVRSVCRSPPD

Mean predicted aligned error: 13.49 Å